Protein AF-A0AAE3DHB8-F1 (afdb_monomer_lite)

pLDDT: mean 84.62, std 10.59, range [41.38, 96.44]

Structure (mmCIF, N/CA/C/O backbone):
data_AF-A0AAE3DHB8-F1
#
_entry.id   AF-A0AAE3DHB8-F1
#
loop_
_atom_site.group_PDB
_atom_site.id
_atom_site.type_symbol
_atom_site.label_atom_id
_atom_site.label_alt_id
_atom_site.label_comp_id
_atom_site.label_asym_id
_atom_site.label_entity_id
_atom_site.label_seq_id
_atom_site.pdbx_PDB_ins_code
_atom_site.Cartn_x
_atom_site.Cartn_y
_atom_site.Cartn_z
_atom_site.occupancy
_atom_site.B_iso_or_equiv
_atom_site.auth_seq_id
_atom_site.auth_comp_id
_atom_site.auth_asym_id
_atom_site.auth_atom_id
_atom_site.pdbx_PDB_model_num
ATOM 1 N N . PRO A 1 1 ? -0.065 -30.109 19.562 1.00 67.19 1 PRO A N 1
ATOM 2 C CA . PRO A 1 1 ? -1.298 -29.941 20.373 1.00 67.19 1 PRO A CA 1
ATOM 3 C C . PRO A 1 1 ? -2.442 -30.764 19.777 1.00 67.19 1 PRO A C 1
ATOM 5 O O . PRO A 1 1 ? -2.576 -30.773 18.553 1.00 67.19 1 PRO A O 1
ATOM 8 N N . ARG A 1 2 ? -3.245 -31.438 20.612 1.00 84.88 2 ARG A N 1
ATOM 9 C CA . ARG A 1 2 ? -4.379 -32.272 20.168 1.00 84.88 2 ARG A CA 1
ATOM 10 C C . ARG A 1 2 ? -5.316 -31.511 19.222 1.00 84.88 2 ARG A C 1
ATOM 12 O O . ARG A 1 2 ? -5.781 -32.071 18.241 1.00 84.88 2 ARG A O 1
ATOM 19 N N . TRP A 1 3 ? -5.495 -30.210 19.443 1.00 87.50 3 TRP A N 1
ATOM 20 C CA . TRP A 1 3 ? -6.286 -29.317 18.590 1.00 87.50 3 TRP A CA 1
ATOM 21 C C . TRP A 1 3 ? -5.810 -29.245 17.130 1.00 87.50 3 TRP A C 1
ATOM 23 O O . TRP A 1 3 ? -6.635 -29.177 16.224 1.00 87.50 3 TRP A O 1
ATOM 33 N N . CYS A 1 4 ? -4.503 -29.290 16.865 1.00 83.75 4 CYS A N 1
ATOM 34 C CA . CYS A 1 4 ? -3.978 -29.268 15.493 1.00 83.75 4 CYS A CA 1
ATOM 35 C C . CYS A 1 4 ? -4.198 -30.608 14.776 1.00 83.75 4 CYS A C 1
ATOM 37 O O . CYS A 1 4 ? -4.507 -30.632 13.588 1.00 83.75 4 CYS A O 1
ATOM 39 N N . GLU A 1 5 ? -4.056 -31.717 15.504 1.00 86.06 5 GLU A N 1
ATOM 40 C CA . GLU A 1 5 ? -4.319 -33.066 14.993 1.00 86.06 5 GLU A CA 1
ATOM 41 C C . GLU A 1 5 ? -5.816 -33.277 14.738 1.00 86.06 5 GLU A C 1
ATOM 43 O O . GLU A 1 5 ? -6.220 -33.758 13.686 1.00 86.06 5 GLU A O 1
ATOM 48 N N . PHE A 1 6 ? -6.664 -32.829 15.660 1.00 89.44 6 PHE A N 1
ATOM 49 C CA . PHE A 1 6 ? -8.113 -32.907 15.505 1.00 89.44 6 PHE A CA 1
ATOM 50 C C . PHE A 1 6 ? -8.592 -32.023 14.346 1.00 89.44 6 PHE A C 1
ATOM 52 O O . PHE A 1 6 ? -9.532 -32.389 13.647 1.00 89.44 6 PHE A O 1
ATOM 59 N N . LEU A 1 7 ? -7.895 -30.919 14.057 1.00 85.88 7 LEU A N 1
ATOM 60 C CA . LEU A 1 7 ? -8.220 -30.047 12.930 1.00 85.88 7 LEU A CA 1
ATOM 61 C C . LEU A 1 7 ? -7.928 -30.731 11.589 1.00 85.88 7 LEU A C 1
ATOM 63 O O . LEU A 1 7 ? -8.743 -30.644 10.672 1.00 85.88 7 LEU A O 1
ATOM 67 N N . SER A 1 8 ? -6.796 -31.436 11.472 1.00 80.75 8 SER A N 1
ATOM 68 C CA . SER A 1 8 ? -6.442 -32.164 10.246 1.00 80.75 8 SER A CA 1
ATOM 69 C C . SER A 1 8 ? -7.314 -33.403 10.025 1.00 80.75 8 SER A C 1
ATOM 71 O O . SER A 1 8 ? -7.620 -33.738 8.881 1.00 80.75 8 SER A O 1
ATOM 73 N N . LEU A 1 9 ? -7.763 -34.042 11.109 1.00 84.62 9 LEU A N 1
ATOM 74 C CA . LEU A 1 9 ? -8.679 -35.188 11.090 1.00 84.62 9 LEU A CA 1
ATOM 75 C C . LEU A 1 9 ? -10.164 -34.789 11.036 1.00 84.62 9 LEU A C 1
ATOM 77 O O . LEU A 1 9 ? -11.028 -35.660 10.944 1.00 84.62 9 LEU A O 1
ATOM 81 N N . ASN A 1 10 ? -10.467 -33.486 11.065 1.00 80.50 10 ASN A N 1
ATOM 82 C CA . ASN A 1 10 ? -11.823 -32.938 11.123 1.00 80.50 10 ASN A CA 1
ATOM 83 C C . ASN A 1 10 ? -12.652 -33.512 12.294 1.00 80.50 10 ASN A C 1
ATOM 85 O O . ASN A 1 10 ? -13.841 -33.810 12.156 1.00 80.50 10 ASN A O 1
ATOM 89 N N . TRP A 1 11 ? -12.009 -33.681 13.450 1.00 88.94 11 TRP A N 1
ATOM 90 C CA . TRP A 1 11 ? -12.619 -34.163 14.684 1.00 88.94 11 TRP A CA 1
ATOM 91 C C . TRP A 1 11 ? -13.065 -33.015 15.593 1.00 88.94 11 TRP A C 1
ATOM 93 O O . TRP A 1 11 ? -12.306 -32.069 15.813 1.00 88.94 11 TRP A O 1
ATOM 103 N N . PRO A 1 12 ? -14.287 -33.088 16.149 1.00 89.50 12 PRO A N 1
ATOM 104 C CA . PRO A 1 12 ? -14.765 -32.096 17.095 1.00 89.50 12 PRO A CA 1
ATOM 105 C C . PRO A 1 12 ? -14.022 -32.203 18.424 1.00 89.50 12 PRO A C 1
ATOM 107 O O . PRO A 1 12 ? -13.496 -33.256 18.800 1.00 89.50 12 PRO A O 1
ATOM 110 N N . ILE A 1 13 ? -14.032 -31.102 19.163 1.00 91.19 13 ILE A N 1
ATOM 111 C CA . ILE A 1 13 ? -13.525 -31.050 20.527 1.00 91.19 13 ILE A CA 1
ATOM 112 C C . ILE A 1 13 ? -14.713 -30.826 21.443 1.00 91.19 13 ILE A C 1
ATOM 114 O O . ILE A 1 13 ? -15.419 -29.827 21.339 1.00 91.19 13 ILE A O 1
ATOM 118 N N . VAL A 1 14 ? -14.938 -31.808 22.306 1.00 90.62 14 VAL A N 1
ATOM 119 C CA . VAL A 1 14 ? -16.035 -31.832 23.265 1.00 90.62 14 VAL A CA 1
ATOM 120 C C . VAL A 1 14 ? -15.406 -31.949 24.644 1.00 90.62 14 VAL A C 1
ATOM 122 O O . VAL A 1 14 ? -14.755 -32.953 24.946 1.00 90.62 14 VAL A O 1
ATOM 125 N N . ILE A 1 15 ? -15.545 -30.898 25.445 1.00 91.00 15 ILE A N 1
ATOM 126 C CA . ILE A 1 15 ? -15.088 -30.835 26.833 1.00 91.00 15 ILE A CA 1
ATOM 127 C C . ILE A 1 15 ? -16.309 -30.441 27.673 1.00 91.00 15 ILE A C 1
ATOM 129 O O . ILE A 1 15 ? -16.561 -29.251 27.851 1.00 91.00 15 ILE A O 1
ATOM 133 N N . PRO A 1 16 ? -17.104 -31.413 28.150 1.00 85.56 16 PRO A N 1
ATOM 134 C CA . PRO A 1 16 ? -18.329 -31.132 28.902 1.00 85.56 16 PRO A CA 1
ATOM 135 C C . PRO A 1 16 ? -18.051 -30.646 30.330 1.00 85.56 16 PRO A C 1
ATOM 137 O O . PRO A 1 16 ? -18.894 -29.985 30.929 1.00 85.56 16 PRO A O 1
ATOM 140 N N . ASP A 1 17 ? -16.865 -30.954 30.856 1.00 89.69 17 ASP A N 1
ATOM 141 C CA . ASP A 1 17 ? -16.371 -30.497 32.151 1.00 89.69 17 ASP A CA 1
ATOM 142 C C . ASP A 1 17 ? -14.865 -30.221 32.050 1.00 89.69 17 ASP A C 1
ATOM 144 O O . ASP A 1 17 ? -14.075 -31.128 31.768 1.00 89.69 17 ASP A O 1
ATOM 148 N N . MET A 1 18 ? -14.468 -28.963 32.251 1.00 90.44 18 MET A N 1
ATOM 149 C CA . MET A 1 18 ? -13.071 -28.533 32.177 1.00 90.44 18 MET A CA 1
ATOM 150 C C . MET A 1 18 ? -12.207 -29.201 33.252 1.00 90.44 18 MET A C 1
ATOM 152 O O . MET A 1 18 ? -11.044 -29.502 32.995 1.00 90.44 18 MET A O 1
ATOM 156 N N . GLU A 1 19 ? -12.757 -29.506 34.432 1.00 91.38 19 GLU A N 1
ATOM 157 C CA . GLU A 1 19 ? -11.993 -30.172 35.498 1.00 91.38 19 GLU A CA 1
ATOM 158 C C . GLU A 1 19 ? -11.555 -31.585 35.084 1.00 91.38 19 GLU A C 1
ATOM 160 O O . GLU A 1 19 ? -10.492 -32.050 35.497 1.00 91.38 19 GLU A O 1
ATOM 165 N N . ALA A 1 20 ? -12.308 -32.249 34.199 1.00 89.25 20 ALA A N 1
ATOM 166 C CA . ALA A 1 20 ? -12.003 -33.602 33.741 1.00 89.25 20 ALA A CA 1
ATOM 167 C C . ALA A 1 20 ? -10.720 -33.691 32.895 1.00 89.25 20 ALA A C 1
ATOM 169 O O . ALA A 1 20 ? -10.127 -34.765 32.795 1.00 89.25 20 ALA A O 1
ATOM 170 N N . ILE A 1 21 ? -10.275 -32.584 32.287 1.00 89.12 21 ILE A N 1
ATOM 171 C CA . ILE A 1 21 ? -9.061 -32.559 31.456 1.00 89.12 21 ILE A CA 1
ATOM 172 C C . ILE A 1 21 ? -7.818 -32.078 32.207 1.00 89.12 21 ILE A C 1
ATOM 174 O O . ILE A 1 21 ? -6.724 -32.137 31.650 1.00 89.12 21 ILE A O 1
ATOM 178 N N . LYS A 1 22 ? -7.954 -31.653 33.467 1.00 90.44 22 LYS A N 1
ATOM 179 C CA . LYS A 1 22 ? -6.880 -31.069 34.282 1.00 90.44 22 LYS A CA 1
ATOM 180 C C . LYS A 1 22 ? -5.609 -31.916 34.338 1.00 90.44 22 LYS A C 1
ATOM 182 O O . LYS A 1 22 ? -4.512 -31.386 34.185 1.00 90.44 22 LYS A O 1
ATOM 187 N N . ASP A 1 23 ? -5.767 -33.226 34.513 1.00 90.19 23 ASP A N 1
ATOM 188 C CA . ASP A 1 23 ? -4.638 -34.156 34.629 1.00 90.19 23 ASP A CA 1
ATOM 189 C C . ASP A 1 23 ? -4.125 -34.641 33.263 1.00 90.19 23 ASP A C 1
ATOM 191 O O . ASP A 1 23 ? -2.983 -35.077 33.144 1.00 90.19 23 ASP A O 1
ATOM 195 N N . THR A 1 24 ? -4.963 -34.588 32.218 1.00 89.94 24 THR A N 1
ATOM 196 C CA . THR A 1 24 ? -4.648 -35.161 30.893 1.00 89.94 24 THR A CA 1
ATOM 197 C C . THR A 1 24 ? -4.109 -34.120 29.907 1.00 89.94 24 THR A C 1
ATOM 199 O O . THR A 1 24 ? -3.230 -34.427 29.104 1.00 89.94 24 THR A O 1
ATOM 202 N N . TYR A 1 25 ? -4.617 -32.887 29.978 1.00 89.50 25 TYR A N 1
ATOM 203 C CA . TYR A 1 25 ? -4.266 -31.746 29.129 1.00 89.50 25 TYR A CA 1
ATOM 204 C C . TYR A 1 25 ? -4.121 -30.471 29.989 1.00 89.50 25 TYR A C 1
ATOM 206 O O . TYR A 1 25 ? -4.944 -29.557 29.891 1.00 89.50 25 TYR A O 1
ATOM 214 N N . PRO A 1 26 ? -3.086 -30.386 30.846 1.00 89.75 26 PRO A N 1
ATOM 215 C CA . PRO A 1 26 ? -2.942 -29.307 31.828 1.00 89.75 26 PRO A CA 1
ATOM 216 C C . PRO A 1 26 ? -2.793 -27.918 31.193 1.00 89.75 26 PRO A C 1
ATOM 218 O O . PRO A 1 26 ? -3.300 -26.943 31.743 1.00 89.75 26 PRO A O 1
ATOM 221 N N . ASP A 1 27 ? -2.155 -27.825 30.023 1.00 87.94 27 ASP A N 1
ATOM 222 C CA . ASP A 1 27 ? -1.984 -26.560 29.297 1.00 87.94 27 ASP A CA 1
ATOM 223 C C . ASP A 1 27 ? -3.326 -26.025 28.762 1.00 87.94 27 ASP A C 1
ATOM 225 O O . ASP A 1 27 ? -3.612 -24.832 28.860 1.00 87.94 27 ASP A O 1
ATOM 229 N N . GLU A 1 28 ? -4.178 -26.915 28.234 1.00 88.62 28 GLU A N 1
ATOM 230 C CA . GLU A 1 28 ? -5.524 -26.563 27.758 1.00 88.62 28 GLU A CA 1
ATOM 231 C C . GLU A 1 28 ? -6.414 -26.149 28.935 1.00 88.62 28 GLU A C 1
ATOM 233 O O . GLU A 1 28 ? -7.093 -25.125 28.872 1.00 88.62 28 GLU A O 1
ATOM 238 N N . TYR A 1 29 ? -6.346 -26.900 30.038 1.00 90.12 29 TYR A N 1
ATOM 239 C CA . TYR A 1 29 ? -7.047 -26.579 31.276 1.00 90.12 29 TYR A CA 1
ATOM 240 C C . TYR A 1 29 ? -6.662 -25.192 31.808 1.00 90.12 29 TYR A C 1
ATOM 242 O O . TYR A 1 29 ? -7.545 -24.382 32.078 1.00 90.12 29 TYR A O 1
ATOM 250 N N . GLN A 1 30 ? -5.365 -24.879 31.917 1.00 90.62 30 GLN A N 1
ATOM 251 C CA . GLN A 1 30 ? -4.908 -23.568 32.396 1.00 90.62 30 GLN A CA 1
ATOM 252 C C . GLN A 1 30 ? -5.379 -22.428 31.493 1.00 90.62 30 GLN A C 1
ATOM 254 O O . GLN A 1 30 ? -5.816 -21.393 31.999 1.00 90.62 30 GLN A O 1
ATOM 259 N N . PHE A 1 31 ? -5.321 -22.621 30.171 1.00 90.31 31 PHE A N 1
ATOM 260 C CA . PHE A 1 31 ? -5.795 -21.632 29.210 1.00 90.31 31 PHE A CA 1
ATOM 261 C C . PHE A 1 31 ? -7.285 -21.336 29.408 1.00 90.31 31 PHE A C 1
ATOM 263 O O . PHE A 1 31 ? -7.653 -20.188 29.641 1.00 90.31 31 PHE A O 1
ATOM 270 N N . PHE A 1 32 ? -8.148 -22.353 29.383 1.00 89.00 32 PHE A N 1
ATOM 271 C CA . PHE A 1 32 ? -9.594 -22.147 29.514 1.00 89.00 32 PHE A CA 1
ATOM 272 C C . PHE A 1 32 ? -10.005 -21.683 30.917 1.00 89.00 32 PHE A C 1
ATOM 274 O O . PHE A 1 32 ? -10.887 -20.831 31.046 1.00 89.00 32 PHE A O 1
ATOM 281 N N . GLN A 1 33 ? -9.317 -22.153 31.961 1.00 88.12 33 GLN A N 1
ATOM 282 C CA . GLN A 1 33 ? -9.540 -21.706 33.335 1.00 88.12 33 GLN A CA 1
ATOM 283 C C . GLN A 1 33 ? -9.220 -20.214 33.508 1.00 88.12 33 GLN A C 1
ATOM 285 O O . GLN A 1 33 ? -9.953 -19.518 34.211 1.00 88.12 33 GLN A O 1
ATOM 290 N N . HIS A 1 34 ? -8.171 -19.703 32.851 1.00 90.81 34 HIS A N 1
ATOM 291 C CA . HIS A 1 34 ? -7.829 -18.277 32.881 1.00 90.81 34 HIS A CA 1
ATOM 292 C C . HIS A 1 34 ? -8.978 -17.389 32.377 1.00 90.81 34 HIS A C 1
ATOM 294 O O . HIS A 1 34 ? -9.197 -16.303 32.911 1.00 90.81 34 HIS A O 1
ATOM 300 N N . TYR A 1 35 ? -9.747 -17.877 31.400 1.00 87.69 35 TYR A N 1
ATOM 301 C CA . TYR A 1 35 ? -10.915 -17.188 30.844 1.00 87.69 35 TYR A CA 1
ATOM 302 C C . TYR A 1 35 ? -12.242 -17.571 31.521 1.00 87.69 35 TYR A C 1
ATOM 304 O O . TYR A 1 35 ? -13.297 -17.100 31.108 1.00 87.69 35 TYR A O 1
ATOM 312 N N . GLY A 1 36 ? -12.207 -18.389 32.579 1.00 89.50 36 GLY A N 1
ATOM 313 C CA . GLY A 1 36 ? -13.392 -18.774 33.349 1.00 89.50 36 GLY A CA 1
ATOM 314 C C . GLY A 1 36 ? -14.334 -19.756 32.645 1.00 89.50 36 GLY A C 1
ATOM 315 O O . GLY A 1 36 ? -15.476 -19.891 33.081 1.00 89.50 36 GLY A O 1
ATOM 316 N N . VAL A 1 37 ? -13.867 -20.438 31.596 1.00 91.38 37 VAL A N 1
ATOM 317 C CA . VAL A 1 37 ? -14.662 -21.378 30.794 1.00 91.38 37 VAL A CA 1
ATOM 318 C C . VAL A 1 37 ? -14.757 -22.733 31.500 1.00 91.38 37 VAL A C 1
ATOM 320 O O . VAL A 1 37 ? -13.746 -23.295 31.924 1.00 91.38 37 VAL A O 1
ATOM 323 N N . LYS A 1 38 ? -15.971 -23.273 31.625 1.00 90.38 38 LYS A N 1
ATOM 324 C CA . LYS A 1 38 ? -16.281 -24.520 32.350 1.00 90.38 38 LYS A CA 1
ATOM 325 C C . LYS A 1 38 ? -16.563 -25.693 31.422 1.00 90.38 38 LYS A C 1
ATOM 327 O O . LYS A 1 38 ? -16.348 -26.837 31.812 1.00 90.38 38 LYS A O 1
ATOM 332 N N . SER A 1 39 ? -17.019 -25.427 30.207 1.00 91.31 39 SER A N 1
ATOM 333 C CA . SER A 1 39 ? -17.163 -26.422 29.151 1.00 91.31 39 SER A CA 1
ATOM 334 C C . SER A 1 39 ? -16.971 -25.792 27.776 1.00 91.31 39 SER A C 1
ATOM 336 O O . SER A 1 39 ? -17.157 -24.592 27.584 1.00 91.31 39 SER A O 1
ATOM 338 N N . VAL A 1 40 ? -16.541 -26.597 26.807 1.00 91.50 40 VAL A N 1
ATOM 339 C CA . VAL A 1 40 ? -16.292 -26.158 25.431 1.00 91.50 40 VAL A CA 1
ATOM 340 C C . VAL A 1 40 ? -16.833 -27.193 24.469 1.00 91.50 40 VAL A C 1
ATOM 342 O O . VAL A 1 40 ? -16.548 -28.386 24.582 1.00 91.50 40 VAL A O 1
ATOM 345 N N . LEU A 1 41 ? -17.547 -26.707 23.462 1.00 91.12 41 LEU A N 1
ATOM 346 C CA . LEU A 1 41 ? -17.915 -27.485 22.295 1.00 91.12 41 LEU A CA 1
ATOM 347 C C . LEU A 1 41 ? -17.380 -26.778 21.050 1.00 91.12 41 LEU A C 1
ATOM 349 O O . LEU A 1 41 ? -17.761 -25.643 20.769 1.00 91.12 41 LEU A O 1
ATOM 353 N N . ALA A 1 42 ? -16.493 -27.435 20.306 1.00 90.31 42 ALA A N 1
ATOM 354 C CA . ALA A 1 42 ? -15.861 -26.865 19.124 1.00 90.31 42 ALA A CA 1
ATOM 355 C C . ALA A 1 42 ? -15.935 -27.804 17.917 1.00 90.31 42 ALA A C 1
ATOM 357 O O . ALA A 1 42 ? -15.601 -28.988 17.999 1.00 90.31 42 ALA A O 1
ATOM 358 N N . ALA A 1 43 ? -16.334 -27.251 16.773 1.00 89.44 43 ALA A N 1
ATOM 359 C CA . ALA A 1 43 ? -16.354 -27.947 15.494 1.00 89.44 43 ALA A CA 1
ATOM 360 C C . ALA A 1 43 ? -15.251 -27.399 14.576 1.00 89.44 43 ALA A C 1
ATOM 362 O O . ALA A 1 43 ? -15.181 -26.180 14.368 1.00 89.44 43 ALA A O 1
ATOM 363 N N . PRO A 1 44 ? -14.388 -28.263 14.016 1.00 87.31 44 PRO A N 1
ATOM 364 C CA . PRO A 1 44 ? -13.387 -27.842 13.052 1.00 87.31 44 PRO A CA 1
ATOM 365 C C . PRO A 1 44 ? -14.032 -27.455 11.721 1.00 87.31 44 PRO A C 1
ATOM 367 O O . PRO A 1 44 ? -15.102 -27.939 11.339 1.00 87.31 44 PRO A O 1
ATOM 370 N N . PHE A 1 45 ? -13.335 -26.604 10.981 1.00 83.44 45 PHE A N 1
ATOM 371 C CA . PHE A 1 45 ? -13.587 -26.364 9.571 1.00 83.44 45 PHE A CA 1
ATOM 372 C C . PHE A 1 45 ? -12.267 -26.233 8.813 1.00 83.44 45 PHE A C 1
ATOM 374 O O . PHE A 1 45 ? -11.289 -25.673 9.308 1.00 83.44 45 PHE A O 1
ATOM 381 N N . SER A 1 46 ? -12.241 -26.733 7.577 1.00 68.38 46 SER A N 1
ATOM 382 C CA . SER A 1 46 ? -11.076 -26.627 6.700 1.00 68.38 46 SER A CA 1
ATOM 383 C C . SER A 1 46 ? -11.498 -26.597 5.233 1.00 68.38 46 SER A C 1
ATOM 385 O O . SER A 1 46 ? -12.162 -27.513 4.743 1.00 68.38 46 SER A O 1
ATOM 387 N N . LYS A 1 47 ? -11.112 -25.537 4.510 1.00 63.28 47 LYS A N 1
ATOM 388 C CA . LYS A 1 47 ? -11.175 -25.473 3.039 1.00 63.28 47 LYS A CA 1
ATOM 389 C C . LYS A 1 47 ? -10.085 -24.561 2.485 1.00 63.28 47 LYS A C 1
ATOM 391 O O . LYS A 1 47 ? -10.103 -23.382 2.816 1.00 63.28 47 LYS A O 1
ATOM 396 N N . ARG A 1 48 ? -9.239 -25.102 1.585 1.00 53.03 48 ARG A N 1
ATOM 397 C CA . ARG A 1 48 ? -8.195 -24.509 0.690 1.00 53.03 48 ARG A CA 1
ATOM 398 C C . ARG A 1 48 ? -7.307 -23.356 1.209 1.00 53.03 48 ARG A C 1
ATOM 400 O O . ARG A 1 48 ? -6.125 -23.365 0.909 1.00 53.03 48 ARG A O 1
ATOM 407 N N . ILE A 1 49 ? -7.851 -22.376 1.920 1.00 50.19 49 ILE A N 1
ATOM 408 C CA . ILE A 1 49 ? -7.227 -21.113 2.341 1.00 50.19 49 ILE A CA 1
ATOM 409 C C . ILE A 1 49 ? -7.564 -20.725 3.791 1.00 50.19 49 ILE A C 1
ATOM 411 O O . ILE A 1 49 ? -6.840 -19.925 4.365 1.00 50.19 49 ILE A O 1
ATOM 415 N N . ASN A 1 50 ? -8.620 -21.285 4.396 1.00 63.09 50 ASN A N 1
ATOM 416 C CA . ASN A 1 50 ? -9.002 -21.019 5.787 1.00 63.09 50 ASN A CA 1
ATOM 417 C C . ASN A 1 50 ? -9.166 -22.345 6.547 1.00 63.09 50 ASN A C 1
ATOM 419 O O . ASN A 1 50 ? -9.798 -23.279 6.041 1.00 63.09 50 ASN A O 1
ATOM 423 N N . GLN A 1 51 ? -8.621 -22.410 7.761 1.00 79.69 51 GLN A N 1
ATOM 424 C CA . GLN A 1 51 ? -8.747 -23.547 8.674 1.00 79.69 51 GLN A CA 1
ATOM 425 C C . GLN A 1 51 ? -8.905 -23.014 10.096 1.00 79.69 51 GLN A C 1
ATOM 427 O O . GLN A 1 51 ? -8.262 -22.027 10.450 1.00 79.69 51 GLN A O 1
ATOM 432 N N . GLY A 1 52 ? -9.749 -23.643 10.903 1.00 86.50 52 GLY A N 1
ATOM 433 C CA . GLY A 1 52 ? -9.947 -23.221 12.283 1.00 86.50 52 GLY A CA 1
ATOM 434 C C . GLY A 1 52 ? -11.081 -23.963 12.967 1.00 86.50 52 GLY A C 1
ATOM 435 O O . GLY A 1 52 ? -11.552 -24.990 12.482 1.00 86.50 52 GLY A O 1
ATOM 436 N N . TYR A 1 53 ? -11.521 -23.419 14.095 1.00 87.75 53 TYR A N 1
ATOM 437 C CA . TYR A 1 53 ? -12.641 -23.938 14.868 1.00 87.75 53 TYR A CA 1
ATOM 438 C C . TYR A 1 53 ? -13.716 -22.871 15.022 1.00 87.75 53 TYR A C 1
ATOM 440 O O . TYR A 1 53 ? -13.411 -21.689 15.170 1.00 87.75 53 TYR A O 1
ATOM 448 N N . ILE A 1 54 ? -14.972 -23.305 15.030 1.00 86.62 54 ILE A N 1
ATOM 449 C CA . ILE A 1 54 ? -16.055 -22.553 15.660 1.00 86.62 54 ILE A CA 1
ATOM 450 C C . ILE A 1 54 ? -16.294 -23.207 17.010 1.00 86.62 54 ILE A C 1
ATOM 452 O O . ILE A 1 54 ? -16.558 -24.408 17.065 1.00 86.62 54 ILE A O 1
ATOM 456 N N . ALA A 1 55 ? -16.174 -22.425 18.078 1.00 88.94 55 ALA A N 1
ATOM 457 C CA . ALA A 1 55 ? -16.328 -22.892 19.445 1.00 88.94 55 ALA A CA 1
ATOM 458 C C . ALA A 1 55 ? -17.437 -22.120 20.159 1.00 88.94 55 ALA A C 1
ATOM 460 O O . ALA A 1 55 ? -17.644 -20.935 19.900 1.00 88.94 55 ALA A O 1
ATOM 461 N N . VAL A 1 56 ? -18.128 -22.815 21.055 1.00 89.75 56 VAL A N 1
ATOM 462 C CA . VAL A 1 56 ? -19.054 -22.244 22.029 1.00 89.75 56 VAL A CA 1
ATOM 463 C C . VAL A 1 56 ? -18.534 -22.612 23.408 1.00 89.75 56 VAL A C 1
ATOM 465 O O . VAL A 1 56 ? -18.294 -23.789 23.693 1.00 89.75 56 VAL A O 1
ATOM 468 N N . ASP A 1 57 ? -18.341 -21.591 24.229 1.00 91.19 57 ASP A N 1
ATOM 469 C CA . ASP A 1 57 ? -18.059 -21.699 25.648 1.00 91.19 57 ASP A CA 1
ATOM 470 C C . ASP A 1 57 ? -19.360 -21.884 26.440 1.00 91.19 57 ASP A C 1
ATOM 472 O O . ASP A 1 57 ? -20.412 -21.337 26.108 1.00 91.19 57 ASP A O 1
ATOM 476 N N . ASP A 1 58 ? -19.290 -22.722 27.470 1.00 89.12 58 ASP A N 1
ATOM 477 C CA . ASP A 1 58 ? -20.367 -23.004 28.419 1.00 89.12 58 ASP A CA 1
ATOM 478 C C . ASP A 1 58 ? -21.752 -23.255 27.778 1.00 89.12 58 ASP A C 1
ATOM 480 O O . ASP A 1 58 ? -22.757 -22.651 28.187 1.00 89.12 58 ASP A O 1
ATOM 484 N N . PRO A 1 59 ? -21.866 -24.154 26.772 1.00 85.81 59 PRO A N 1
ATOM 485 C CA . PRO A 1 59 ? -23.141 -24.429 26.127 1.00 85.81 59 PRO A CA 1
ATOM 486 C C . PRO A 1 59 ? -24.189 -24.885 27.150 1.00 85.81 59 PRO A C 1
ATOM 488 O O . PRO A 1 59 ? -23.978 -25.789 27.954 1.00 85.81 59 PRO A O 1
ATOM 491 N N . THR A 1 60 ? -25.379 -24.288 27.105 1.00 84.62 60 THR A N 1
ATOM 492 C CA . THR A 1 60 ? -26.497 -24.647 28.003 1.00 84.62 60 THR A CA 1
ATOM 493 C C . THR A 1 60 ? -27.442 -25.690 27.399 1.00 84.62 60 THR A C 1
ATOM 495 O O . THR A 1 60 ? -28.320 -26.211 28.087 1.00 84.62 60 THR A O 1
ATOM 498 N N . ARG A 1 61 ? -27.288 -26.001 26.106 1.00 78.00 61 ARG A N 1
ATOM 499 C CA . ARG A 1 61 ? -28.080 -26.983 25.347 1.00 78.00 61 ARG A CA 1
ATOM 500 C C . ARG A 1 61 ? -27.167 -27.731 24.378 1.00 78.00 61 ARG A C 1
ATOM 502 O O . ARG A 1 61 ? -26.250 -27.119 23.846 1.00 78.00 61 ARG A O 1
ATOM 509 N N . PHE A 1 62 ? -27.458 -29.011 24.127 1.00 78.06 62 PHE A N 1
ATOM 510 C CA . PHE A 1 62 ? -26.702 -29.863 23.190 1.00 78.06 62 PHE A CA 1
ATOM 511 C C . PHE A 1 62 ? -25.194 -29.928 23.499 1.00 78.06 62 PHE A C 1
ATOM 513 O O . PHE A 1 62 ? -24.364 -29.862 22.602 1.00 78.06 62 PHE A O 1
ATOM 520 N N . GLN A 1 63 ? -24.850 -30.049 24.784 1.00 78.06 63 GLN A N 1
ATOM 521 C CA . GLN A 1 63 ? -23.478 -29.947 25.306 1.00 78.06 63 GLN A CA 1
ATOM 522 C C . GLN A 1 63 ? -22.491 -30.953 24.695 1.00 78.06 63 GLN A C 1
ATOM 524 O O . GLN A 1 63 ? -21.315 -30.632 24.560 1.00 78.06 63 GLN A O 1
ATOM 529 N N . ASP A 1 64 ? -22.987 -32.116 24.266 1.00 79.38 64 ASP A N 1
ATOM 530 C CA . ASP A 1 64 ? -22.175 -33.202 23.707 1.00 79.38 64 ASP A CA 1
ATOM 531 C C . ASP A 1 64 ? -22.396 -33.413 22.199 1.00 79.38 64 ASP A C 1
ATOM 533 O O . ASP A 1 64 ? -21.827 -34.334 21.611 1.00 79.38 64 ASP A O 1
ATOM 537 N N . ASP A 1 65 ? -23.238 -32.592 21.560 1.00 82.25 65 ASP A N 1
ATOM 538 C CA . ASP A 1 65 ? -23.620 -32.758 20.156 1.00 82.25 65 ASP A CA 1
ATOM 539 C C . ASP A 1 65 ? -23.088 -31.603 19.284 1.00 82.25 65 ASP A C 1
ATOM 541 O O . ASP A 1 65 ? -23.715 -30.544 19.182 1.00 82.25 65 ASP A O 1
ATOM 545 N N . PRO A 1 66 ? -21.948 -31.795 18.592 1.00 82.25 66 PRO A N 1
ATOM 546 C CA . PRO A 1 66 ? -21.355 -30.777 17.731 1.00 82.25 66 PRO A CA 1
ATOM 547 C C . PRO A 1 66 ? -22.075 -30.626 16.382 1.00 82.25 66 PRO A C 1
ATOM 549 O O . PRO A 1 66 ? -21.663 -29.794 15.573 1.00 82.25 66 PRO A O 1
ATOM 552 N N . THR A 1 67 ? -23.128 -31.403 16.095 1.00 81.25 67 THR A N 1
ATOM 553 C CA . THR A 1 67 ? -23.780 -31.435 14.772 1.00 81.25 67 THR A CA 1
ATOM 554 C C . THR A 1 67 ? -24.240 -30.050 14.326 1.00 81.25 67 THR A C 1
ATOM 556 O O . THR A 1 67 ? -24.008 -29.650 13.185 1.00 81.25 67 THR A O 1
ATOM 559 N N . PHE A 1 68 ? -24.832 -29.270 15.232 1.00 80.12 68 PHE A N 1
ATOM 560 C CA . PHE A 1 68 ? -25.266 -27.910 14.918 1.00 80.12 68 PHE A CA 1
ATOM 561 C C . PHE A 1 68 ? -24.088 -26.979 14.595 1.00 80.12 68 PHE A C 1
ATOM 563 O O . PHE A 1 68 ? -24.172 -26.171 13.671 1.00 80.12 68 PHE A O 1
ATOM 570 N N . LEU A 1 69 ? -22.959 -27.132 15.290 1.00 82.25 69 LEU A N 1
ATOM 571 C CA . LEU A 1 69 ? -21.748 -26.358 15.018 1.00 82.25 69 LEU A CA 1
ATOM 572 C C . LEU A 1 69 ? -21.093 -26.752 13.697 1.00 82.25 69 LEU A C 1
ATOM 574 O O . LEU A 1 69 ? -20.551 -25.878 13.032 1.00 82.25 69 LEU A O 1
ATOM 578 N N . PHE A 1 70 ? -21.195 -28.012 13.266 1.00 79.44 70 PHE A N 1
ATOM 579 C CA . PHE A 1 70 ? -20.792 -28.416 11.915 1.00 79.44 70 PHE A CA 1
ATOM 580 C C . PHE A 1 70 ? -21.679 -27.794 10.826 1.00 79.44 70 PHE A C 1
ATOM 582 O O . PHE A 1 70 ? -21.182 -27.403 9.770 1.00 79.44 70 PHE A O 1
ATOM 589 N N . ILE A 1 71 ? -22.986 -27.663 11.075 1.00 79.31 71 ILE A N 1
ATOM 590 C CA . ILE A 1 71 ? -23.904 -26.983 10.148 1.00 79.31 71 ILE A CA 1
ATOM 591 C C . ILE A 1 71 ? -23.557 -25.492 10.061 1.00 79.31 71 ILE A C 1
ATOM 593 O O . ILE A 1 71 ? -23.440 -24.952 8.960 1.00 79.31 71 ILE A O 1
ATOM 597 N N . ILE A 1 72 ? -23.337 -24.836 11.205 1.00 78.38 72 ILE A N 1
ATOM 598 C CA . ILE A 1 72 ? -22.904 -23.434 11.244 1.00 78.38 72 ILE A CA 1
ATOM 599 C C . ILE A 1 72 ? -21.526 -23.268 10.607 1.00 78.38 72 ILE A C 1
ATOM 601 O O . ILE A 1 72 ? -21.336 -22.332 9.838 1.00 78.38 72 ILE A O 1
ATOM 605 N N . SER A 1 73 ? -20.571 -24.162 10.863 1.00 74.25 73 SER A N 1
ATOM 606 C CA . SER A 1 73 ? -19.229 -24.057 10.287 1.00 74.25 73 SER A CA 1
ATOM 607 C C . SER A 1 73 ? -19.254 -24.201 8.772 1.00 74.25 73 SER A C 1
ATOM 609 O O . SER A 1 73 ? -18.588 -23.434 8.078 1.00 74.25 73 SER A O 1
ATOM 611 N N . TYR A 1 74 ? -20.099 -25.085 8.239 1.00 72.75 74 TYR A N 1
ATOM 612 C CA . TYR A 1 74 ? -20.350 -25.158 6.806 1.00 72.75 74 TYR A CA 1
ATOM 613 C C . TYR A 1 74 ? -20.980 -23.866 6.269 1.00 72.75 74 TYR A C 1
ATOM 615 O O . TYR A 1 74 ? -20.473 -23.329 5.287 1.00 72.75 74 TYR A O 1
ATOM 623 N N . ALA A 1 75 ? -22.023 -23.335 6.916 1.00 74.50 75 ALA A N 1
ATOM 624 C CA . ALA A 1 75 ? -22.679 -22.093 6.498 1.00 74.50 75 ALA A CA 1
ATOM 625 C C . ALA A 1 75 ? -21.713 -20.896 6.519 1.00 74.50 75 ALA A C 1
ATOM 627 O O . ALA A 1 75 ? -21.596 -20.193 5.525 1.00 74.50 75 ALA A O 1
ATOM 628 N N . VAL A 1 76 ? -20.934 -20.723 7.589 1.00 73.19 76 VAL A N 1
ATOM 629 C CA . VAL A 1 76 ? -19.905 -19.678 7.705 1.00 73.19 76 VAL A CA 1
ATOM 630 C C . VAL A 1 76 ? -18.830 -19.842 6.632 1.00 73.19 76 VAL A C 1
ATOM 632 O O . VAL A 1 76 ? -18.422 -18.861 6.019 1.00 73.19 76 VAL A O 1
ATOM 635 N N . VAL A 1 77 ? -18.378 -21.067 6.352 1.00 70.81 77 VAL A N 1
ATOM 636 C CA . VAL A 1 77 ? -17.415 -21.319 5.270 1.00 70.81 77 VAL A CA 1
ATOM 637 C C . VAL A 1 77 ? -18.020 -21.014 3.900 1.00 70.81 77 VAL A C 1
ATOM 639 O O . VAL A 1 77 ? -17.309 -20.505 3.036 1.00 70.81 77 VAL A O 1
ATOM 642 N N . VAL A 1 78 ? -19.297 -21.322 3.666 1.00 68.25 78 VAL A N 1
ATOM 643 C CA . VAL A 1 78 ? -19.996 -20.986 2.418 1.00 68.25 78 VAL A CA 1
ATOM 644 C C . VAL A 1 78 ? -20.143 -19.475 2.278 1.00 68.25 78 VAL A C 1
ATOM 646 O O . VAL A 1 78 ? -19.702 -18.955 1.264 1.00 68.25 78 VAL A O 1
ATOM 649 N N . GLU A 1 79 ? -20.613 -18.767 3.303 1.00 74.31 79 GLU A N 1
ATOM 650 C CA . GLU A 1 79 ? -20.740 -17.302 3.324 1.00 74.31 79 GLU A CA 1
ATOM 651 C C . GLU A 1 79 ? -19.386 -16.605 3.139 1.00 74.31 79 GLU A C 1
ATOM 653 O O . GLU A 1 79 ? -19.240 -15.717 2.307 1.00 74.31 79 GLU A O 1
ATOM 658 N N . LEU A 1 80 ? -18.333 -17.044 3.838 1.00 66.81 80 LEU A N 1
ATOM 659 C CA . LEU A 1 80 ? -16.978 -16.513 3.644 1.00 66.81 80 LEU A CA 1
ATOM 660 C C . LEU A 1 80 ? -16.455 -16.782 2.228 1.00 66.81 80 LEU A C 1
ATOM 662 O O . LEU A 1 80 ? -15.746 -15.945 1.662 1.00 66.81 80 LEU A O 1
ATOM 666 N N . ASN A 1 81 ? -16.788 -17.938 1.647 1.00 64.12 81 ASN A N 1
ATOM 667 C CA . ASN A 1 81 ? -16.459 -18.238 0.258 1.00 64.12 81 ASN A CA 1
ATOM 668 C C . ASN A 1 81 ? -17.302 -17.411 -0.712 1.00 64.12 81 ASN A C 1
ATOM 670 O O . ASN A 1 81 ? -16.751 -16.995 -1.718 1.00 64.12 81 ASN A O 1
ATOM 674 N N . GLU A 1 82 ? -18.573 -17.133 -0.432 1.00 66.44 82 GLU A N 1
ATOM 675 C CA . GLU A 1 82 ? -19.429 -16.259 -1.238 1.00 66.44 82 GLU A CA 1
ATOM 676 C C . GLU A 1 82 ? -18.995 -14.800 -1.145 1.00 66.44 82 GLU A C 1
ATOM 678 O O . GLU A 1 82 ? -18.996 -14.120 -2.163 1.00 66.44 82 GLU A O 1
ATOM 683 N N . ILE A 1 83 ? -18.531 -14.323 0.012 1.00 67.00 83 ILE A N 1
ATOM 684 C CA . ILE A 1 83 ? -17.927 -12.996 0.177 1.00 67.00 83 ILE A CA 1
ATOM 685 C C . ILE A 1 83 ? -16.624 -12.919 -0.617 1.00 67.00 83 ILE A C 1
ATOM 687 O O . ILE A 1 83 ? -16.454 -11.994 -1.406 1.00 67.00 83 ILE A O 1
ATOM 691 N N . LYS A 1 84 ? -15.720 -13.899 -0.483 1.00 61.44 84 LYS A N 1
ATOM 692 C CA . LYS A 1 84 ? -14.467 -13.938 -1.261 1.00 61.44 84 LYS A CA 1
ATOM 693 C C . LYS A 1 84 ? -14.722 -14.123 -2.755 1.00 61.44 84 LYS A C 1
ATOM 695 O O . LYS A 1 84 ? -14.039 -13.503 -3.562 1.00 61.44 84 LYS A O 1
ATOM 700 N N . LEU A 1 85 ? -15.700 -14.941 -3.140 1.00 51.16 85 LEU A N 1
ATOM 701 C CA . LEU A 1 85 ? -16.111 -15.145 -4.525 1.00 51.16 85 LEU A CA 1
ATOM 702 C C . LEU A 1 85 ? -16.799 -13.896 -5.063 1.00 51.16 85 LEU A C 1
ATOM 704 O O . LEU A 1 85 ? -16.527 -13.534 -6.188 1.00 51.16 85 LEU A O 1
ATOM 708 N N . SER A 1 86 ? -17.599 -13.182 -4.277 1.00 58.09 86 SER A N 1
ATOM 709 C CA . SER A 1 86 ? -18.201 -11.900 -4.660 1.00 58.09 86 SER A CA 1
ATOM 710 C C . SER A 1 86 ? -17.160 -10.792 -4.734 1.00 58.09 86 SER A C 1
ATOM 712 O O . SER A 1 86 ? -17.237 -9.965 -5.626 1.00 58.09 86 SER A O 1
ATOM 714 N N . GLN A 1 87 ? -16.139 -10.790 -3.875 1.00 62.41 87 GLN A N 1
ATOM 715 C CA . GLN A 1 87 ? -14.978 -9.901 -3.976 1.00 62.41 87 GLN A CA 1
ATOM 716 C C . GLN A 1 87 ? -14.103 -10.254 -5.184 1.00 62.41 87 GLN A C 1
ATOM 718 O O . GLN A 1 87 ? -13.631 -9.357 -5.873 1.00 62.41 87 GLN A O 1
ATOM 723 N N . SER A 1 88 ? -13.927 -11.543 -5.486 1.00 53.88 88 SER A N 1
ATOM 724 C CA . SER A 1 88 ? -13.193 -12.047 -6.652 1.00 53.88 88 SER A CA 1
ATOM 725 C C . SER A 1 88 ? -13.959 -11.811 -7.954 1.00 53.88 88 SER A C 1
ATOM 727 O O . SER A 1 88 ? -13.358 -11.383 -8.928 1.00 53.88 88 SER A O 1
ATOM 729 N N . ILE A 1 89 ? -15.281 -11.992 -7.966 1.00 47.88 89 ILE A N 1
ATOM 730 C CA . ILE A 1 89 ? -16.190 -11.684 -9.074 1.00 47.88 89 ILE A CA 1
ATOM 731 C C . ILE A 1 89 ? -16.314 -10.174 -9.224 1.00 47.88 89 ILE A C 1
ATOM 733 O O . ILE A 1 89 ? -16.267 -9.707 -10.345 1.00 47.88 89 ILE A O 1
ATOM 737 N N . ALA A 1 90 ? -16.386 -9.380 -8.155 1.00 53.78 90 ALA A N 1
ATOM 738 C CA . ALA A 1 90 ? -16.327 -7.921 -8.240 1.00 53.78 90 ALA A CA 1
ATOM 739 C C . ALA A 1 90 ? -14.947 -7.439 -8.714 1.00 53.78 90 ALA A C 1
ATOM 741 O O . ALA A 1 90 ? -14.869 -6.467 -9.459 1.00 53.78 90 ALA A O 1
ATOM 742 N N . ALA A 1 91 ? -13.858 -8.126 -8.355 1.00 51.12 91 ALA A N 1
ATOM 743 C CA . ALA A 1 91 ? -12.521 -7.886 -8.898 1.00 51.12 91 ALA A CA 1
ATOM 744 C C . ALA A 1 91 ? -12.410 -8.317 -10.372 1.00 51.12 91 ALA A C 1
ATOM 746 O O . ALA A 1 91 ? -11.796 -7.603 -11.156 1.00 51.12 91 ALA A O 1
ATOM 747 N N . ALA A 1 92 ? -13.058 -9.412 -10.778 1.00 43.38 92 ALA A N 1
ATOM 748 C CA . ALA A 1 92 ? -13.109 -9.908 -12.154 1.00 43.38 92 ALA A CA 1
ATOM 749 C C . ALA A 1 92 ? -14.073 -9.095 -13.042 1.00 43.38 92 ALA A C 1
ATOM 751 O O . ALA A 1 92 ? -13.812 -8.881 -14.219 1.00 43.38 92 ALA A O 1
ATOM 752 N N . GLN A 1 93 ? -15.161 -8.566 -12.483 1.00 43.09 93 GLN A N 1
ATOM 753 C CA . GLN A 1 93 ? -16.105 -7.655 -13.135 1.00 43.09 93 GLN A CA 1
ATOM 754 C C . GLN A 1 93 ? -15.542 -6.229 -13.203 1.00 43.09 93 GLN A C 1
ATOM 756 O O . GLN A 1 93 ? -15.804 -5.527 -14.177 1.00 43.09 93 GLN A O 1
ATOM 761 N N . ARG A 1 94 ? -14.70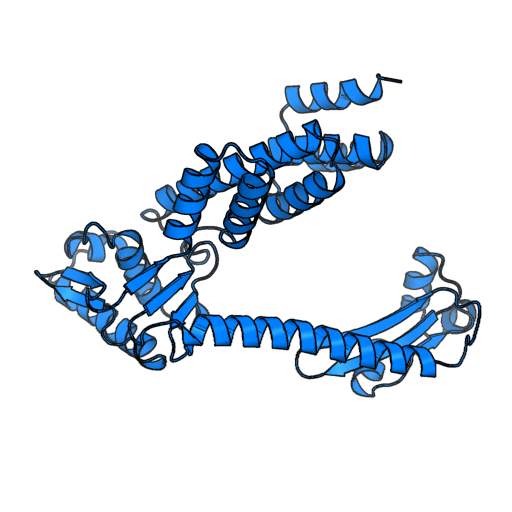7 -5.810 -12.236 1.00 48.56 94 ARG A N 1
ATOM 762 C CA . ARG A 1 94 ? -13.815 -4.646 -12.395 1.00 48.56 94 ARG A CA 1
ATOM 763 C C . ARG A 1 94 ? -12.761 -4.909 -13.476 1.00 48.56 94 ARG A C 1
ATOM 765 O O . ARG A 1 94 ? -12.535 -4.024 -14.291 1.00 48.56 94 ARG A O 1
ATOM 772 N N . ALA A 1 95 ? -12.213 -6.126 -13.563 1.00 42.69 95 ALA A N 1
ATOM 773 C CA . ALA A 1 95 ? -11.277 -6.522 -14.620 1.00 42.69 95 ALA A CA 1
ATOM 774 C C . ALA A 1 95 ? -11.904 -6.587 -16.025 1.00 42.69 95 ALA A C 1
ATOM 776 O O . ALA A 1 95 ? -11.233 -6.287 -17.003 1.00 42.69 95 ALA A O 1
ATOM 777 N N . SER A 1 96 ? -13.206 -6.866 -16.138 1.00 41.38 96 SER A N 1
ATOM 778 C CA . SER A 1 96 ? -13.948 -6.833 -17.409 1.00 41.38 96 SER A CA 1
ATOM 779 C C . SER A 1 96 ? -14.109 -5.422 -18.006 1.00 41.38 96 SER A C 1
ATOM 781 O O . SER A 1 96 ? -14.640 -5.295 -19.110 1.00 41.38 96 SER A O 1
ATOM 783 N N . LYS A 1 97 ? -13.698 -4.364 -17.290 1.00 46.22 97 LYS A N 1
ATOM 784 C CA . LYS A 1 97 ? -13.681 -2.974 -17.777 1.00 46.22 97 LYS A CA 1
ATOM 785 C C . LYS A 1 97 ? -12.293 -2.473 -18.177 1.00 46.22 97 LYS A C 1
ATOM 787 O O . LYS A 1 97 ? -12.210 -1.349 -18.666 1.00 46.22 97 LYS A O 1
ATOM 792 N N . TYR A 1 98 ? -11.239 -3.257 -17.971 1.00 53.47 98 TYR A N 1
ATOM 793 C CA . TYR A 1 98 ? -9.886 -2.824 -18.288 1.00 53.47 98 TYR A CA 1
ATOM 794 C C . TYR A 1 98 ? -9.546 -3.140 -19.735 1.00 53.47 98 TYR A C 1
ATOM 796 O O . TYR A 1 98 ? -9.733 -4.260 -20.209 1.00 53.47 98 TYR A O 1
ATOM 804 N N . SER A 1 99 ? -9.070 -2.118 -20.441 1.00 65.88 99 SER A N 1
ATOM 805 C CA . SER A 1 99 ? -8.368 -2.308 -21.703 1.00 65.88 99 SER A CA 1
ATOM 806 C C . SER A 1 99 ? -7.184 -3.244 -21.452 1.00 65.88 99 SER A C 1
ATOM 808 O O . SER A 1 99 ? -6.572 -3.179 -20.386 1.00 65.88 99 SER A O 1
ATOM 810 N N . ASP A 1 100 ? -6.788 -4.055 -22.437 1.00 71.00 100 ASP A N 1
ATOM 811 C CA . ASP A 1 100 ? -5.546 -4.852 -22.364 1.00 71.00 100 ASP A CA 1
ATOM 812 C C . ASP A 1 100 ? -4.305 -3.982 -22.048 1.00 71.00 100 ASP A C 1
ATOM 814 O O . ASP A 1 100 ? -3.251 -4.492 -21.674 1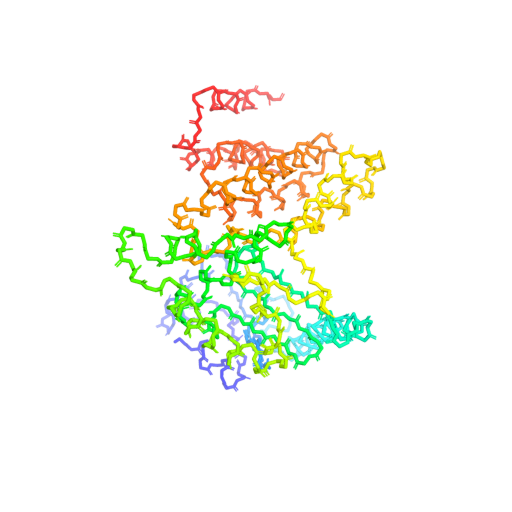.00 71.00 100 ASP A O 1
ATOM 818 N N . ARG A 1 101 ? -4.428 -2.657 -22.191 1.00 83.25 101 ARG A N 1
ATOM 819 C CA . ARG A 1 101 ? -3.394 -1.653 -21.928 1.00 83.25 101 ARG A CA 1
ATOM 820 C C . ARG A 1 101 ? -3.463 -0.996 -20.546 1.00 83.25 101 ARG A C 1
ATOM 822 O O . ARG A 1 101 ? -2.593 -0.180 -20.245 1.00 83.25 101 ARG A O 1
ATOM 829 N N . ASP A 1 102 ? -4.450 -1.314 -19.715 1.00 89.62 102 ASP A N 1
ATOM 830 C CA . ASP A 1 102 ? -4.551 -0.740 -18.372 1.00 89.62 102 ASP A CA 1
ATOM 831 C C . ASP A 1 102 ? -3.675 -1.525 -17.388 1.00 89.62 102 ASP A C 1
ATOM 833 O O . ASP A 1 102 ? -3.741 -2.754 -17.296 1.00 89.62 102 ASP A O 1
ATOM 837 N N . VAL A 1 103 ? -2.856 -0.798 -16.631 1.00 91.75 103 VAL A N 1
ATOM 838 C CA . VAL A 1 103 ? -1.920 -1.358 -15.654 1.00 91.75 103 VAL A CA 1
ATOM 839 C C . VAL A 1 103 ? -2.144 -0.681 -14.313 1.00 91.75 103 VAL A C 1
ATOM 841 O O . VAL A 1 103 ? -2.052 0.538 -14.196 1.00 91.75 103 VAL A O 1
ATOM 844 N N . TYR A 1 104 ? -2.412 -1.473 -13.285 1.00 91.00 104 TYR A N 1
ATOM 845 C CA . TYR A 1 104 ? -2.566 -1.014 -11.911 1.00 91.00 104 TYR A CA 1
ATOM 846 C C . TYR A 1 104 ? -1.288 -1.296 -11.148 1.00 91.00 104 TYR A C 1
ATOM 848 O O . TYR A 1 104 ? -0.825 -2.432 -11.126 1.00 91.00 104 TYR A O 1
ATOM 856 N N . VAL A 1 105 ? -0.728 -0.274 -10.517 1.00 93.94 105 VAL A N 1
ATOM 857 C CA . VAL A 1 105 ? 0.487 -0.400 -9.717 1.00 93.94 105 VAL A CA 1
ATOM 858 C C . VAL A 1 105 ? 0.177 0.074 -8.306 1.00 93.94 105 VAL A C 1
ATOM 860 O O . VAL A 1 105 ? -0.196 1.228 -8.102 1.00 93.94 105 VAL A O 1
ATOM 863 N N . ASN A 1 106 ? 0.307 -0.819 -7.336 1.00 92.88 106 ASN A N 1
ATOM 864 C CA . ASN A 1 106 ? 0.242 -0.470 -5.930 1.00 92.88 106 ASN A CA 1
ATOM 865 C C . ASN A 1 106 ? 1.666 -0.367 -5.382 1.00 92.88 106 ASN A C 1
ATOM 867 O O . ASN A 1 106 ? 2.474 -1.269 -5.596 1.00 92.88 106 ASN A O 1
ATOM 871 N N . CYS A 1 107 ? 1.968 0.751 -4.734 1.00 93.38 107 CYS A N 1
ATOM 872 C CA . CYS A 1 107 ? 3.270 1.093 -4.184 1.00 93.38 107 CYS A CA 1
ATOM 873 C C . CYS A 1 107 ? 3.190 1.601 -2.739 1.00 93.38 107 CYS A C 1
ATOM 875 O O . CYS A 1 107 ? 4.237 1.745 -2.127 1.00 93.38 107 CYS A O 1
ATOM 877 N N . LEU A 1 108 ? 2.014 1.940 -2.200 1.00 91.25 108 LEU A N 1
ATOM 878 C CA . LEU A 1 108 ? 1.843 2.367 -0.806 1.00 91.25 108 LEU A CA 1
ATOM 879 C C . LEU A 1 108 ? 1.765 1.135 0.101 1.00 91.25 108 LEU A C 1
ATOM 881 O O . LEU A 1 108 ? 0.677 0.644 0.403 1.00 91.25 108 LEU A O 1
ATOM 885 N N . GLY A 1 109 ? 2.929 0.622 0.490 1.00 89.50 109 GLY A N 1
ATOM 886 C CA . GLY A 1 109 ? 3.136 -0.706 1.055 1.00 89.50 109 GLY A CA 1
ATOM 887 C C . GLY A 1 109 ? 3.965 -1.565 0.097 1.00 89.50 109 GLY A C 1
ATOM 888 O O . GLY A 1 109 ? 4.867 -1.066 -0.584 1.00 89.50 109 GLY A O 1
ATOM 889 N N . ASP A 1 110 ? 3.644 -2.855 0.037 1.00 89.25 110 ASP A N 1
ATOM 890 C CA . ASP A 1 110 ? 4.337 -3.800 -0.838 1.00 89.25 110 ASP A CA 1
ATOM 891 C C . ASP A 1 110 ? 3.952 -3.589 -2.308 1.00 89.25 110 ASP A C 1
ATOM 893 O O . ASP A 1 110 ? 2.799 -3.285 -2.641 1.00 89.25 110 ASP A O 1
ATOM 897 N N . LEU A 1 111 ? 4.924 -3.780 -3.205 1.00 92.38 111 LEU A N 1
ATOM 898 C CA . LEU A 1 111 ? 4.702 -3.629 -4.639 1.00 92.38 111 LEU A CA 1
ATOM 899 C C . LEU A 1 111 ? 3.758 -4.712 -5.180 1.00 92.38 111 LEU A C 1
ATOM 901 O O . LEU A 1 111 ? 4.009 -5.910 -5.047 1.00 92.38 111 LEU A O 1
ATOM 905 N N . GLU A 1 112 ? 2.723 -4.277 -5.898 1.00 91.69 112 GLU A N 1
ATOM 906 C CA . GLU A 1 112 ? 1.830 -5.143 -6.669 1.00 91.69 112 GLU A CA 1
ATOM 907 C C . GLU A 1 112 ? 1.548 -4.508 -8.041 1.00 91.69 112 GLU A C 1
ATOM 909 O O . GLU A 1 112 ? 1.046 -3.389 -8.126 1.00 91.69 112 GLU A O 1
ATOM 914 N N . ILE A 1 113 ? 1.848 -5.215 -9.130 1.00 91.81 113 ILE A N 1
ATOM 915 C CA . ILE A 1 113 ? 1.595 -4.783 -10.512 1.00 91.81 113 ILE A CA 1
ATOM 916 C C . ILE A 1 113 ? 0.543 -5.706 -11.109 1.00 91.81 113 ILE A C 1
ATOM 918 O O . ILE A 1 113 ? 0.712 -6.920 -11.106 1.00 91.81 113 ILE A O 1
ATOM 922 N N . ARG A 1 114 ? -0.541 -5.151 -11.642 1.00 89.12 114 ARG A N 1
ATOM 923 C CA . ARG A 1 114 ? -1.685 -5.924 -12.131 1.00 89.12 114 ARG A CA 1
ATOM 924 C C . ARG A 1 114 ? -2.145 -5.437 -13.487 1.00 89.12 114 ARG A C 1
ATOM 926 O O . ARG A 1 114 ? -2.220 -4.235 -13.726 1.00 89.12 114 ARG A O 1
ATOM 933 N N . ASN A 1 115 ? -2.557 -6.367 -14.330 1.00 85.62 115 ASN A N 1
ATOM 934 C CA . ASN A 1 115 ? -3.280 -6.085 -15.565 1.00 85.62 115 ASN A CA 1
ATOM 935 C C . ASN A 1 115 ? -4.323 -7.186 -15.827 1.00 85.62 115 ASN A C 1
ATOM 937 O O . ASN A 1 115 ? -4.614 -8.008 -14.957 1.00 85.62 115 ASN A O 1
ATOM 941 N N . ALA A 1 116 ? -4.896 -7.215 -17.032 1.00 80.56 116 ALA A N 1
ATOM 942 C CA . ALA A 1 116 ? -5.859 -8.242 -17.434 1.00 80.56 116 ALA A CA 1
ATOM 943 C C . ALA A 1 116 ? -5.278 -9.673 -17.468 1.00 80.56 116 ALA A C 1
ATOM 945 O O . ALA A 1 116 ? -6.037 -10.641 -17.428 1.00 80.56 116 ALA A O 1
ATOM 946 N N . LYS A 1 117 ? -3.950 -9.821 -17.562 1.00 79.94 117 LYS A N 1
ATOM 947 C CA . LYS A 1 117 ? -3.260 -11.110 -17.730 1.00 79.94 117 LYS A CA 1
ATOM 948 C C . LYS A 1 117 ? -2.803 -11.719 -16.412 1.00 79.94 117 LYS A C 1
ATOM 950 O O . LYS A 1 117 ? -2.706 -12.940 -16.317 1.00 79.94 117 LYS A O 1
ATOM 955 N N . GLY A 1 118 ? -2.567 -10.901 -15.391 1.00 82.62 118 GLY A N 1
ATOM 956 C CA . GLY A 1 118 ? -2.218 -11.394 -14.069 1.00 82.62 118 GLY A CA 1
ATOM 957 C C . GLY A 1 118 ? -1.747 -10.312 -13.109 1.00 82.62 118 GLY A C 1
ATOM 958 O O . GLY A 1 118 ? -1.955 -9.114 -13.319 1.00 82.62 118 GLY A O 1
ATOM 959 N N . THR A 1 119 ? -1.102 -10.779 -12.045 1.00 87.06 119 THR A N 1
ATOM 960 C CA . THR A 1 119 ? -0.519 -9.964 -10.983 1.00 87.06 119 THR A CA 1
ATOM 961 C C . THR A 1 119 ? 0.926 -10.397 -10.764 1.00 87.06 119 THR A C 1
ATOM 963 O O . THR A 1 119 ? 1.193 -11.594 -10.717 1.00 87.06 119 THR A O 1
ATOM 966 N N . LEU A 1 120 ? 1.823 -9.428 -10.603 1.00 83.81 120 LEU A N 1
ATOM 967 C CA . LEU A 1 120 ? 3.177 -9.604 -10.091 1.00 83.81 120 LEU A CA 1
ATOM 968 C C . LEU A 1 120 ? 3.297 -8.910 -8.740 1.00 83.81 120 LEU A C 1
ATOM 970 O O . LEU A 1 120 ? 2.800 -7.793 -8.575 1.00 83.81 120 LEU A O 1
ATOM 974 N N . THR A 1 121 ? 3.976 -9.545 -7.798 1.00 88.38 121 THR A N 1
ATOM 975 C CA . THR A 1 121 ? 4.274 -8.973 -6.485 1.00 88.38 121 THR A CA 1
ATOM 976 C C . THR A 1 121 ? 5.751 -8.609 -6.373 1.00 88.38 121 THR A C 1
ATOM 978 O O . THR A 1 121 ? 6.573 -8.886 -7.250 1.00 88.38 121 THR A O 1
ATOM 981 N N . GLU A 1 122 ? 6.110 -7.971 -5.267 1.00 83.81 122 GLU A N 1
ATOM 982 C CA . GLU A 1 122 ? 7.498 -7.674 -4.940 1.00 83.81 122 GLU A CA 1
ATOM 983 C C . GLU A 1 122 ? 8.397 -8.923 -4.876 1.00 83.81 122 GLU A C 1
ATOM 985 O O . GLU A 1 122 ? 9.574 -8.851 -5.234 1.00 83.81 122 GLU A O 1
ATOM 990 N N . GLU A 1 123 ? 7.852 -10.077 -4.477 1.00 83.81 123 GLU A N 1
ATOM 991 C CA . GLU A 1 123 ? 8.589 -11.346 -4.411 1.00 83.81 123 GLU A CA 1
ATOM 992 C C . GLU A 1 123 ? 9.010 -11.838 -5.804 1.00 83.81 123 GLU A C 1
ATOM 994 O O . GLU A 1 123 ? 10.118 -12.358 -5.976 1.00 83.81 123 GLU A O 1
ATOM 999 N N . ASP A 1 124 ? 8.174 -11.597 -6.820 1.00 85.94 124 ASP A N 1
ATOM 1000 C CA . ASP A 1 124 ? 8.485 -11.920 -8.214 1.00 85.94 124 ASP A CA 1
ATOM 1001 C C . ASP A 1 124 ? 9.639 -11.045 -8.745 1.00 85.94 124 ASP A C 1
ATOM 1003 O O . ASP A 1 124 ? 10.475 -11.490 -9.542 1.00 85.94 124 ASP A O 1
ATOM 1007 N N . ILE A 1 125 ? 9.752 -9.804 -8.251 1.00 87.56 125 ILE A N 1
ATOM 1008 C CA . ILE A 1 125 ? 10.858 -8.879 -8.543 1.00 87.56 125 ILE A CA 1
ATOM 1009 C C . ILE A 1 125 ? 11.973 -9.073 -7.503 1.00 87.56 125 ILE A C 1
ATOM 1011 O O . ILE A 1 125 ? 12.375 -8.176 -6.765 1.00 87.56 125 ILE A O 1
ATOM 1015 N N . SER A 1 126 ? 12.542 -10.277 -7.498 1.00 75.81 126 SER A N 1
ATOM 1016 C CA . SER A 1 126 ? 13.587 -10.697 -6.547 1.00 75.81 126 SER A CA 1
ATOM 1017 C C . SER A 1 126 ? 14.869 -9.846 -6.548 1.00 75.81 126 SER A C 1
ATOM 1019 O O . SER A 1 126 ? 15.646 -9.898 -5.598 1.00 75.81 126 SER A O 1
ATOM 1021 N N . SER A 1 127 ? 15.129 -9.066 -7.602 1.00 89.50 127 SER A N 1
ATOM 1022 C CA . SER A 1 127 ? 16.332 -8.237 -7.714 1.00 89.50 127 SER A CA 1
ATOM 1023 C C . SER A 1 127 ? 16.076 -6.803 -7.256 1.00 89.50 127 SER A C 1
ATOM 1025 O O . SER A 1 127 ? 15.373 -6.063 -7.943 1.00 89.50 127 SER A O 1
ATOM 1027 N N . ASP A 1 128 ? 16.776 -6.371 -6.204 1.00 90.69 128 ASP A N 1
ATOM 1028 C CA . ASP A 1 128 ? 16.674 -5.002 -5.674 1.00 90.69 128 ASP A CA 1
ATOM 1029 C C . ASP A 1 128 ? 16.975 -3.931 -6.731 1.00 90.69 128 ASP A C 1
ATOM 1031 O O . ASP A 1 128 ? 16.298 -2.913 -6.797 1.00 90.69 128 ASP A O 1
ATOM 1035 N N . LEU A 1 129 ? 17.933 -4.168 -7.636 1.00 93.62 129 LEU A N 1
ATOM 1036 C CA . LEU A 1 129 ? 18.207 -3.254 -8.755 1.00 93.62 129 LEU A CA 1
ATOM 1037 C C . LEU A 1 129 ? 17.030 -3.142 -9.738 1.00 93.62 129 LEU A C 1
ATOM 1039 O O . LEU A 1 129 ? 16.783 -2.062 -10.271 1.00 93.62 129 LEU A O 1
ATOM 1043 N N . CYS A 1 130 ? 16.300 -4.235 -9.989 1.00 95.00 130 CYS A N 1
ATOM 1044 C CA . CYS A 1 130 ? 15.113 -4.200 -10.848 1.00 95.00 130 CYS A CA 1
ATOM 1045 C C . CYS A 1 130 ? 13.967 -3.451 -10.157 1.00 95.00 130 CYS A C 1
ATOM 1047 O O . CYS A 1 130 ? 13.326 -2.617 -10.796 1.00 95.00 130 CYS A O 1
ATOM 1049 N N . LEU A 1 131 ? 13.765 -3.701 -8.859 1.00 95.12 131 LEU A N 1
ATOM 1050 C CA . LEU A 1 131 ? 12.780 -3.002 -8.033 1.00 95.12 131 LEU A CA 1
ATOM 1051 C C . LEU A 1 131 ? 13.077 -1.498 -7.960 1.00 95.12 131 LEU A C 1
ATOM 1053 O O . LEU A 1 131 ? 12.206 -0.685 -8.262 1.00 95.12 131 LEU A O 1
ATOM 1057 N N . ASN A 1 132 ? 14.326 -1.122 -7.673 1.00 95.44 132 ASN A N 1
ATOM 1058 C CA . ASN A 1 132 ? 14.773 0.271 -7.644 1.00 95.44 132 ASN A CA 1
ATOM 1059 C C . ASN A 1 132 ? 14.578 0.963 -9.000 1.00 95.44 132 ASN A C 1
ATOM 1061 O O . ASN A 1 132 ? 14.079 2.086 -9.048 1.00 95.44 132 ASN A O 1
ATOM 1065 N N . LEU A 1 133 ? 14.923 0.304 -10.115 1.00 96.12 133 LEU A N 1
ATOM 1066 C CA . LEU A 1 133 ? 14.717 0.878 -11.449 1.00 96.12 133 LEU A CA 1
ATOM 1067 C C . LEU A 1 133 ? 13.226 1.097 -11.734 1.00 96.12 133 LEU A C 1
ATOM 1069 O O . LEU A 1 133 ? 12.847 2.161 -12.224 1.00 96.12 133 LEU A O 1
ATOM 1073 N N . PHE A 1 134 ? 12.385 0.111 -11.416 1.00 96.44 134 PHE A N 1
ATOM 1074 C CA . PHE A 1 134 ? 10.939 0.222 -11.577 1.00 96.44 134 PHE A CA 1
ATOM 1075 C C . PHE A 1 134 ? 10.375 1.382 -10.745 1.00 96.44 134 PHE A C 1
ATOM 1077 O O . PHE A 1 134 ? 9.681 2.247 -11.283 1.00 96.44 134 PHE A O 1
ATOM 1084 N N . ALA A 1 135 ? 10.745 1.459 -9.465 1.00 96.06 135 ALA A N 1
ATOM 1085 C CA . ALA A 1 135 ? 10.316 2.506 -8.548 1.00 96.06 135 ALA A CA 1
ATOM 1086 C C . ALA A 1 135 ? 10.763 3.905 -9.000 1.00 96.06 135 ALA A C 1
ATOM 1088 O O . ALA A 1 135 ? 9.961 4.841 -8.996 1.00 96.06 135 ALA A O 1
ATOM 1089 N N . LEU A 1 136 ? 12.003 4.063 -9.477 1.00 95.88 136 LEU A N 1
ATOM 1090 C CA . LEU A 1 136 ? 12.498 5.323 -10.044 1.00 95.88 136 LEU A CA 1
ATOM 1091 C C . LEU A 1 136 ? 11.678 5.771 -11.258 1.00 95.88 136 LEU A C 1
ATOM 1093 O O . LEU A 1 136 ? 11.371 6.957 -11.384 1.00 95.88 136 LEU A O 1
ATOM 1097 N N . ILE A 1 137 ? 11.307 4.845 -12.143 1.00 95.75 137 ILE A N 1
ATOM 1098 C CA . ILE A 1 137 ? 10.523 5.160 -13.342 1.00 95.75 137 ILE A CA 1
ATOM 1099 C C . ILE A 1 137 ? 9.073 5.506 -12.966 1.00 95.75 137 ILE A C 1
ATOM 1101 O O . ILE A 1 137 ? 8.567 6.546 -13.392 1.00 95.75 137 ILE A O 1
ATOM 1105 N N . ILE A 1 138 ? 8.420 4.688 -12.134 1.00 95.56 138 ILE A N 1
ATOM 1106 C CA . ILE A 1 138 ? 7.018 4.879 -11.725 1.00 95.56 138 ILE A CA 1
ATOM 1107 C C . ILE A 1 138 ? 6.825 6.152 -10.904 1.00 95.56 138 ILE A C 1
ATOM 1109 O O . ILE A 1 138 ? 5.901 6.927 -11.148 1.00 95.56 138 ILE A O 1
ATOM 1113 N N . THR A 1 139 ? 7.734 6.447 -9.979 1.00 94.06 139 THR A N 1
ATOM 1114 C CA . THR A 1 139 ? 7.637 7.674 -9.178 1.00 94.06 139 THR A CA 1
ATOM 1115 C C . THR A 1 139 ? 7.946 8.939 -9.986 1.00 94.06 139 THR A C 1
ATOM 1117 O O . THR A 1 139 ? 7.683 10.041 -9.501 1.00 94.06 139 THR A O 1
ATOM 1120 N N . ASN A 1 140 ? 8.471 8.821 -11.213 1.00 92.88 140 ASN A N 1
ATOM 1121 C CA . ASN A 1 140 ? 8.843 9.944 -12.077 1.00 92.88 140 ASN A CA 1
ATOM 1122 C C . ASN A 1 140 ? 8.170 9.894 -13.464 1.00 92.88 140 ASN A C 1
ATOM 1124 O O . ASN A 1 140 ? 8.674 10.493 -14.415 1.00 92.88 140 ASN A O 1
ATOM 1128 N N . MET A 1 141 ? 6.995 9.261 -13.589 1.00 89.69 141 MET A N 1
ATOM 1129 C CA . MET A 1 141 ? 6.266 9.151 -14.868 1.00 89.69 141 MET A CA 1
ATOM 1130 C C . MET A 1 141 ? 6.015 10.501 -15.559 1.00 89.69 141 MET A C 1
ATOM 1132 O O . MET A 1 141 ? 6.112 10.599 -16.779 1.00 89.69 141 MET A O 1
ATOM 1136 N N . LYS A 1 142 ? 5.739 11.565 -14.788 1.00 85.50 142 LYS A N 1
ATOM 1137 C CA . LYS A 1 142 ? 5.478 12.918 -15.322 1.00 85.50 142 LYS A CA 1
ATOM 1138 C C . LYS A 1 142 ? 6.735 13.594 -15.884 1.00 85.50 142 LYS A C 1
ATOM 1140 O O . LYS A 1 142 ? 6.632 14.463 -16.747 1.00 85.50 142 LYS A O 1
ATOM 1145 N N . ARG A 1 143 ? 7.925 13.231 -15.390 1.00 88.81 143 ARG A N 1
ATOM 1146 C CA . ARG A 1 143 ? 9.205 13.824 -15.796 1.00 88.81 143 ARG A CA 1
ATOM 1147 C C . ARG A 1 143 ? 10.305 12.771 -15.760 1.00 88.81 143 ARG A C 1
ATOM 1149 O O . ARG A 1 143 ? 10.916 12.545 -14.720 1.00 88.81 143 ARG A O 1
ATOM 1156 N N . ALA A 1 144 ? 10.587 12.195 -16.926 1.00 90.19 144 ALA A N 1
ATOM 1157 C CA . ALA A 1 144 ? 11.624 11.186 -17.090 1.00 90.19 144 ALA A CA 1
ATOM 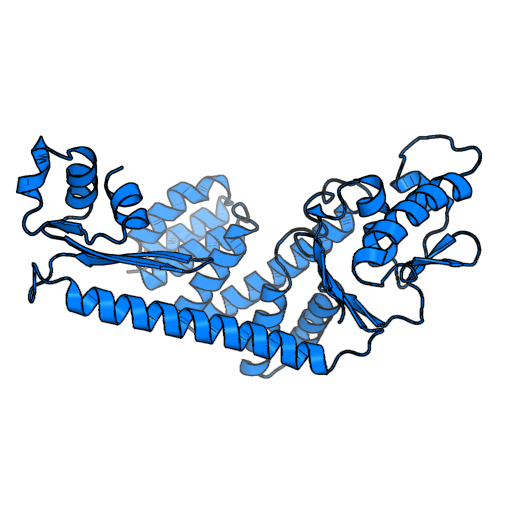1158 C C . ALA A 1 144 ? 12.970 11.640 -16.503 1.00 90.19 144 ALA A C 1
ATOM 1160 O O . ALA A 1 144 ? 13.457 12.742 -16.784 1.00 90.19 144 ALA A O 1
ATOM 1161 N N . LEU A 1 145 ? 13.580 10.766 -15.705 1.00 91.81 145 LEU A N 1
ATOM 1162 C CA . LEU A 1 145 ? 14.925 10.978 -15.190 1.00 91.81 145 LEU A CA 1
ATOM 1163 C C . LEU A 1 145 ? 15.942 10.810 -16.317 1.00 91.81 145 LEU A C 1
ATOM 1165 O O . LEU A 1 145 ? 15.774 9.979 -17.208 1.00 91.81 145 LEU A O 1
ATOM 1169 N N . LYS A 1 146 ? 17.019 11.595 -16.277 1.00 93.75 146 LYS A N 1
ATOM 1170 C CA . LYS A 1 146 ? 18.162 11.372 -17.166 1.00 93.75 146 LYS A CA 1
ATOM 1171 C C . LYS A 1 146 ? 18.875 10.077 -16.784 1.00 93.75 146 LYS A C 1
ATOM 1173 O O . LYS A 1 146 ? 18.835 9.669 -15.622 1.00 93.75 146 LYS A O 1
ATOM 1178 N N . ILE A 1 147 ? 19.571 9.473 -17.739 1.00 94.50 147 ILE A N 1
ATOM 1179 C CA . ILE A 1 147 ? 20.242 8.190 -17.529 1.00 94.50 147 ILE A CA 1
ATOM 1180 C C . ILE A 1 147 ? 21.299 8.250 -16.422 1.00 94.50 147 ILE A C 1
ATOM 1182 O O . ILE A 1 147 ? 21.431 7.303 -15.655 1.00 94.50 147 ILE A O 1
ATOM 1186 N N . GLU A 1 148 ? 21.983 9.385 -16.270 1.00 92.44 148 GLU A N 1
ATOM 1187 C CA . GLU A 1 148 ? 22.985 9.590 -15.223 1.00 92.44 148 GLU A CA 1
ATOM 1188 C C . GLU A 1 148 ? 22.343 9.618 -13.834 1.00 92.44 148 GLU A C 1
ATOM 1190 O O . GLU A 1 148 ? 22.925 9.134 -12.874 1.00 92.44 148 GLU A O 1
ATOM 1195 N N . ARG A 1 149 ? 21.120 10.154 -13.712 1.00 92.50 149 ARG A N 1
ATOM 1196 C CA . ARG A 1 149 ? 20.369 10.152 -12.445 1.00 92.50 149 ARG A CA 1
ATOM 1197 C C . ARG A 1 149 ? 19.846 8.760 -12.100 1.00 92.50 149 ARG A C 1
ATOM 1199 O O . ARG A 1 149 ? 19.853 8.406 -10.930 1.00 92.50 149 ARG A O 1
ATOM 1206 N N . LEU A 1 150 ? 19.413 7.987 -13.101 1.00 93.75 150 LEU A N 1
ATOM 1207 C CA . LEU A 1 150 ? 19.028 6.586 -12.898 1.00 93.75 150 LEU A CA 1
ATOM 1208 C C . LEU A 1 150 ? 20.228 5.751 -12.443 1.00 93.75 150 LEU A C 1
ATOM 1210 O O . LEU A 1 150 ? 20.106 4.995 -11.488 1.00 93.75 150 LEU A O 1
ATOM 1214 N N . ALA A 1 151 ? 21.382 5.911 -13.094 1.00 93.88 151 ALA A N 1
ATOM 1215 C CA . ALA A 1 151 ? 22.595 5.191 -12.727 1.00 93.88 151 ALA A CA 1
ATOM 1216 C C . ALA A 1 151 ? 23.082 5.561 -11.319 1.00 93.88 151 ALA A C 1
ATOM 1218 O O . ALA A 1 151 ? 23.320 4.657 -10.531 1.00 93.88 151 ALA A O 1
ATOM 1219 N N . GLU A 1 152 ? 23.133 6.853 -10.982 1.00 92.75 152 GLU A N 1
ATOM 1220 C CA . GLU A 1 152 ? 23.520 7.323 -9.642 1.00 92.75 152 GLU A CA 1
ATOM 1221 C C . GLU A 1 152 ? 22.610 6.762 -8.540 1.00 92.75 152 GLU A C 1
ATOM 1223 O O . GLU A 1 152 ? 23.074 6.404 -7.465 1.00 92.75 152 GLU A O 1
ATOM 1228 N N . ALA A 1 153 ? 21.301 6.670 -8.792 1.00 92.00 153 ALA A N 1
ATOM 1229 C CA . ALA A 1 153 ? 20.357 6.140 -7.811 1.00 92.00 153 ALA A CA 1
ATOM 1230 C C . ALA A 1 153 ? 20.436 4.609 -7.662 1.00 92.00 153 ALA A C 1
ATOM 1232 O O . ALA A 1 153 ? 20.130 4.087 -6.592 1.00 92.00 153 ALA A O 1
ATOM 1233 N N . LEU A 1 154 ? 20.824 3.890 -8.722 1.00 92.56 154 LEU A N 1
ATOM 1234 C CA . LEU A 1 154 ? 20.996 2.433 -8.705 1.00 92.56 154 LEU A CA 1
ATOM 1235 C C . LEU A 1 154 ? 22.351 2.000 -8.134 1.00 92.56 154 LEU A C 1
ATOM 1237 O O . LEU A 1 154 ? 22.422 0.974 -7.461 1.00 92.56 154 LEU A O 1
ATOM 1241 N N . TRP A 1 155 ? 23.402 2.772 -8.406 1.00 92.94 155 TRP A N 1
ATOM 1242 C CA . TRP A 1 155 ? 24.778 2.522 -7.976 1.00 92.94 155 TRP A CA 1
ATOM 1243 C C . TRP A 1 155 ? 25.395 3.813 -7.414 1.00 92.94 155 TRP A C 1
ATOM 1245 O O . TRP A 1 155 ? 26.126 4.511 -8.122 1.00 92.94 155 TRP A O 1
ATOM 1255 N N . PRO A 1 156 ? 25.077 4.173 -6.157 1.00 87.31 156 PRO A N 1
ATOM 1256 C CA . PRO A 1 156 ? 25.543 5.420 -5.558 1.00 87.31 156 PRO A CA 1
ATOM 1257 C C . PRO A 1 156 ? 27.071 5.485 -5.477 1.00 87.31 156 PRO A C 1
ATOM 1259 O O . PRO A 1 156 ? 27.696 4.618 -4.869 1.00 87.31 156 PRO A O 1
ATOM 1262 N N . GLY A 1 157 ? 27.671 6.535 -6.047 1.00 80.88 157 GLY A N 1
ATOM 1263 C CA . GLY A 1 157 ? 29.122 6.757 -6.003 1.00 80.88 157 GLY A CA 1
ATOM 1264 C C . GLY A 1 157 ? 29.964 5.930 -6.985 1.00 80.88 157 GLY A C 1
ATOM 1265 O O . GLY A 1 157 ? 31.184 6.112 -7.015 1.00 80.88 157 GLY A O 1
ATOM 1266 N N . ASP A 1 158 ? 29.352 5.082 -7.815 1.00 87.06 158 ASP A N 1
ATOM 1267 C CA . ASP A 1 158 ? 30.075 4.305 -8.824 1.00 87.06 158 ASP A CA 1
ATOM 1268 C C . ASP A 1 158 ? 30.320 5.133 -10.094 1.00 87.06 158 ASP A C 1
ATOM 1270 O O . ASP A 1 158 ? 29.401 5.643 -10.742 1.00 87.06 158 ASP A O 1
ATOM 1274 N N . VAL A 1 159 ? 31.587 5.229 -10.503 1.00 80.62 159 VAL A N 1
ATOM 1275 C CA . VAL A 1 159 ? 31.957 5.870 -11.770 1.00 80.62 159 VAL A CA 1
ATOM 1276 C C . VAL A 1 159 ? 31.752 4.876 -12.906 1.00 80.62 159 VAL A C 1
ATOM 1278 O O . VAL A 1 159 ? 32.485 3.899 -13.045 1.00 80.62 159 VAL A O 1
ATOM 1281 N N . MET A 1 160 ? 30.743 5.139 -13.732 1.00 83.62 160 MET A N 1
ATOM 1282 C CA . MET A 1 160 ? 30.330 4.253 -14.817 1.00 83.62 160 MET A CA 1
ATOM 1283 C C . MET A 1 160 ? 30.762 4.806 -16.176 1.00 83.62 160 MET A C 1
ATOM 1285 O O . MET A 1 160 ? 30.309 5.876 -16.578 1.00 83.62 160 MET A O 1
ATOM 1289 N N . ASP A 1 161 ? 31.549 4.034 -16.932 1.00 82.56 161 ASP A N 1
ATOM 1290 C CA . ASP A 1 161 ? 31.976 4.404 -18.295 1.00 82.56 161 ASP A CA 1
ATOM 1291 C C . ASP A 1 161 ? 30.792 4.531 -19.267 1.00 82.56 161 ASP A C 1
ATOM 1293 O O . ASP A 1 161 ? 30.772 5.383 -20.156 1.00 82.56 161 ASP A O 1
ATOM 1297 N N . ASN A 1 162 ? 29.785 3.663 -19.116 1.00 91.00 162 ASN A N 1
ATOM 1298 C CA . ASN A 1 162 ? 28.565 3.697 -19.920 1.00 91.00 162 ASN A CA 1
ATOM 1299 C C . ASN A 1 162 ? 27.322 3.439 -19.047 1.00 91.00 162 ASN A C 1
ATOM 1301 O O . ASN A 1 162 ? 26.867 2.292 -18.924 1.00 91.00 162 ASN A O 1
ATOM 1305 N N . PRO A 1 163 ? 26.746 4.506 -18.459 1.00 91.25 163 PRO A N 1
ATOM 1306 C CA . PRO A 1 163 ? 25.534 4.424 -17.647 1.00 91.25 163 PRO A CA 1
ATOM 1307 C C . PRO A 1 163 ? 24.362 3.798 -18.409 1.00 91.25 163 PRO A C 1
ATOM 1309 O O . PRO A 1 163 ? 23.650 2.946 -17.880 1.00 91.25 163 PRO A O 1
ATOM 1312 N N . TYR A 1 164 ? 24.201 4.153 -19.688 1.00 93.31 164 TYR A N 1
ATOM 1313 C CA . TYR A 1 164 ? 23.093 3.672 -20.511 1.00 93.31 164 TYR A CA 1
ATOM 1314 C C . TYR A 1 164 ? 23.111 2.158 -20.688 1.00 93.31 164 TYR A C 1
ATOM 1316 O O . TYR A 1 164 ? 22.091 1.503 -20.488 1.00 93.31 164 TYR A O 1
ATOM 1324 N N . ARG A 1 165 ? 24.270 1.582 -21.021 1.00 93.25 165 ARG A N 1
ATOM 1325 C CA . ARG A 1 165 ? 24.412 0.130 -21.193 1.00 93.25 165 ARG A CA 1
ATOM 1326 C C . ARG A 1 165 ? 24.067 -0.621 -19.908 1.00 93.25 165 ARG A C 1
ATOM 1328 O O . ARG A 1 165 ? 23.390 -1.644 -19.958 1.00 93.25 165 ARG A O 1
ATOM 1335 N N . SER A 1 166 ? 24.509 -0.101 -18.771 1.00 93.06 166 SER A N 1
ATOM 1336 C CA . SER A 1 166 ? 24.326 -0.749 -17.473 1.00 93.06 166 SER A CA 1
ATOM 1337 C C . SER A 1 166 ? 22.869 -0.717 -17.025 1.00 93.06 166 SER A C 1
ATOM 1339 O O . SER A 1 166 ? 22.309 -1.762 -16.696 1.00 93.06 166 SER A O 1
ATOM 1341 N N . VAL A 1 167 ? 22.210 0.441 -17.129 1.00 94.81 167 VAL A N 1
ATOM 1342 C CA . VAL A 1 167 ? 20.767 0.555 -16.865 1.00 94.81 167 VAL A CA 1
ATOM 1343 C C . VAL A 1 167 ? 19.962 -0.271 -17.875 1.00 94.81 167 VAL A C 1
ATOM 1345 O O . VAL A 1 167 ? 19.003 -0.928 -17.485 1.00 94.81 167 VAL A O 1
ATOM 1348 N N . SER A 1 168 ? 20.374 -0.328 -19.146 1.00 95.00 168 SER A N 1
ATOM 1349 C CA . SER A 1 168 ? 19.721 -1.151 -20.177 1.00 95.00 168 SER A CA 1
ATOM 1350 C C . SER A 1 168 ? 19.737 -2.644 -19.846 1.00 95.00 168 SER A C 1
ATOM 1352 O O . SER A 1 168 ? 18.731 -3.326 -20.033 1.00 95.00 168 SER A O 1
ATOM 1354 N N . ASN A 1 169 ? 20.832 -3.154 -19.275 1.00 94.12 169 ASN A N 1
ATOM 1355 C CA . ASN A 1 169 ? 20.897 -4.543 -18.817 1.00 94.12 169 ASN A CA 1
ATOM 1356 C C . ASN A 1 169 ? 19.884 -4.826 -17.693 1.00 94.12 169 ASN A C 1
ATOM 1358 O O . ASN A 1 169 ? 19.251 -5.884 -17.688 1.00 94.12 169 ASN A O 1
ATOM 1362 N N . ILE A 1 170 ? 19.704 -3.887 -16.757 1.00 95.56 170 ILE A N 1
ATOM 1363 C CA . ILE A 1 170 ? 18.694 -4.003 -15.693 1.00 95.56 170 ILE A CA 1
ATOM 1364 C C . ILE A 1 170 ? 17.284 -3.877 -16.272 1.00 95.56 170 ILE A C 1
ATOM 1366 O O . ILE A 1 170 ? 16.426 -4.693 -15.951 1.00 95.56 170 ILE A O 1
ATOM 1370 N N . ALA A 1 171 ? 17.057 -2.935 -17.190 1.00 95.31 171 ALA A N 1
ATOM 1371 C CA . ALA A 1 171 ? 15.781 -2.781 -17.881 1.00 95.31 171 ALA A CA 1
ATOM 1372 C C . ALA A 1 171 ? 15.399 -4.059 -18.640 1.00 95.31 171 ALA A C 1
ATOM 1374 O O . ALA A 1 171 ? 14.266 -4.509 -18.541 1.00 95.31 171 ALA A O 1
ATOM 1375 N N . TYR A 1 172 ? 16.343 -4.697 -19.337 1.00 94.62 172 TYR A N 1
ATOM 1376 C CA . TYR A 1 172 ? 16.111 -5.973 -20.014 1.00 94.62 172 TYR A CA 1
ATOM 1377 C C . TYR A 1 172 ? 15.677 -7.077 -19.039 1.00 94.62 172 TYR A C 1
ATOM 1379 O O . TYR A 1 172 ? 14.717 -7.798 -19.305 1.00 94.62 172 TYR A O 1
ATOM 1387 N N . ARG A 1 173 ? 16.349 -7.194 -17.886 1.00 94.69 173 ARG A N 1
ATOM 1388 C CA . ARG A 1 173 ? 15.956 -8.147 -16.836 1.00 94.69 173 ARG A CA 1
ATOM 1389 C C . ARG A 1 173 ? 14.566 -7.842 -16.285 1.00 94.69 173 ARG A C 1
ATOM 1391 O O . ARG A 1 173 ? 13.773 -8.764 -16.147 1.00 94.69 173 ARG A O 1
ATOM 1398 N N . LEU A 1 174 ? 14.268 -6.572 -16.024 1.00 95.12 174 LEU A N 1
ATOM 1399 C CA . LEU A 1 174 ? 12.964 -6.129 -15.542 1.00 95.12 174 LEU A CA 1
ATOM 1400 C C . LEU A 1 174 ? 11.852 -6.452 -16.552 1.00 95.12 174 LEU A C 1
ATOM 1402 O O . LEU A 1 174 ? 10.837 -7.019 -16.166 1.00 95.12 174 LEU A O 1
ATOM 1406 N N . ARG A 1 175 ? 12.068 -6.208 -17.851 1.00 95.06 175 ARG A N 1
ATOM 1407 C CA . ARG A 1 175 ? 11.112 -6.581 -18.911 1.00 95.06 175 ARG A CA 1
ATOM 1408 C C . ARG A 1 175 ? 10.817 -8.077 -18.947 1.00 95.06 175 ARG A C 1
ATOM 1410 O O . ARG A 1 175 ? 9.669 -8.446 -19.133 1.00 95.06 175 ARG A O 1
ATOM 1417 N N . ARG A 1 176 ? 11.822 -8.933 -18.723 1.00 92.06 176 ARG A N 1
ATOM 1418 C CA . ARG A 1 176 ? 11.627 -10.395 -18.640 1.00 92.06 176 ARG A CA 1
ATOM 1419 C C . ARG A 1 176 ? 10.793 -10.837 -17.438 1.00 92.06 176 ARG A C 1
ATOM 1421 O O . ARG A 1 176 ? 10.233 -11.922 -17.472 1.00 92.06 176 ARG A O 1
ATOM 1428 N N . ILE A 1 177 ? 10.762 -10.050 -16.365 1.00 89.69 177 ILE A N 1
ATOM 1429 C CA . ILE A 1 177 ? 9.876 -10.321 -15.226 1.00 89.69 177 ILE A CA 1
ATOM 1430 C C . ILE A 1 177 ? 8.465 -9.849 -15.587 1.00 89.69 177 ILE A C 1
ATOM 1432 O O . ILE A 1 177 ? 7.509 -10.605 -15.473 1.00 89.69 177 ILE A O 1
ATOM 1436 N N . LEU A 1 178 ? 8.345 -8.634 -16.129 1.00 90.62 178 LEU A N 1
ATOM 1437 C CA . LEU A 1 178 ? 7.069 -8.067 -16.573 1.00 90.62 178 LEU A CA 1
ATOM 1438 C C . LEU A 1 178 ? 6.399 -8.881 -17.697 1.00 90.62 178 LEU A C 1
ATOM 1440 O O . LEU A 1 178 ? 5.173 -8.900 -17.785 1.00 90.62 178 LEU A O 1
ATOM 1444 N N . SER A 1 179 ? 7.172 -9.595 -18.522 1.00 89.75 179 SER A N 1
ATOM 1445 C CA . SER A 1 179 ? 6.651 -10.464 -19.586 1.00 89.75 179 SER A CA 1
ATOM 1446 C C . SER A 1 179 ? 5.797 -11.620 -19.061 1.00 89.75 179 SER A C 1
ATOM 1448 O O . SER A 1 179 ? 5.004 -12.165 -19.814 1.00 89.75 179 SER A O 1
ATOM 1450 N N . ILE A 1 180 ? 5.924 -11.996 -17.780 1.00 87.12 180 ILE A N 1
ATOM 1451 C CA . ILE A 1 180 ? 5.089 -13.039 -17.154 1.00 87.12 180 ILE A CA 1
ATOM 1452 C C . ILE A 1 180 ? 3.598 -12.671 -17.228 1.00 87.12 180 ILE A C 1
ATOM 1454 O O . ILE A 1 180 ? 2.747 -13.553 -17.311 1.00 87.12 180 ILE A O 1
ATOM 1458 N N . ILE A 1 181 ? 3.292 -11.371 -17.232 1.00 84.50 181 ILE A N 1
ATOM 1459 C CA . ILE A 1 181 ? 1.936 -10.828 -17.349 1.00 84.50 181 ILE A CA 1
ATOM 1460 C C . ILE A 1 181 ? 1.759 -10.002 -18.634 1.00 84.50 181 ILE A C 1
ATOM 1462 O O . ILE A 1 181 ? 0.955 -9.080 -18.656 1.00 84.50 181 ILE A O 1
ATOM 1466 N N . ASP A 1 182 ? 2.510 -10.292 -19.701 1.00 85.38 182 ASP A N 1
ATOM 1467 C CA . ASP A 1 182 ? 2.479 -9.567 -20.988 1.00 85.38 182 ASP A CA 1
ATOM 1468 C C . ASP A 1 182 ? 2.776 -8.050 -20.889 1.00 85.38 182 ASP A C 1
ATOM 1470 O O . ASP A 1 182 ? 2.276 -7.250 -21.678 1.00 85.38 182 ASP A O 1
ATOM 1474 N N . LEU A 1 183 ? 3.600 -7.619 -19.926 1.00 91.38 183 LEU A N 1
ATOM 1475 C CA . LEU A 1 183 ? 4.010 -6.213 -19.752 1.00 91.38 183 LEU A CA 1
ATOM 1476 C C . LEU A 1 183 ? 5.475 -5.954 -20.142 1.00 91.38 183 LEU A C 1
ATOM 1478 O O . LEU A 1 183 ? 6.105 -5.013 -19.655 1.00 91.38 183 LEU A O 1
ATOM 1482 N N . GLU A 1 184 ? 6.042 -6.767 -21.033 1.00 92.62 184 GLU A N 1
ATOM 1483 C CA . GLU A 1 184 ? 7.436 -6.634 -21.485 1.00 92.62 184 GLU A CA 1
ATOM 1484 C C . GLU A 1 184 ? 7.754 -5.269 -22.111 1.00 92.62 184 GLU A C 1
ATOM 1486 O O . GLU A 1 184 ? 8.856 -4.746 -21.940 1.00 92.62 184 GLU A O 1
ATOM 1491 N N . ASP A 1 185 ? 6.762 -4.647 -22.745 1.00 93.06 185 ASP A N 1
ATOM 1492 C CA . ASP A 1 185 ? 6.878 -3.328 -23.366 1.00 93.06 185 ASP A CA 1
ATOM 1493 C C . ASP A 1 185 ? 6.439 -2.175 -22.457 1.00 93.06 185 ASP A C 1
ATOM 1495 O O . ASP A 1 185 ? 6.378 -1.032 -22.913 1.00 93.06 185 ASP A O 1
ATOM 1499 N N . LEU A 1 186 ? 6.134 -2.426 -21.178 1.00 94.50 186 LEU A N 1
ATOM 1500 C CA . LEU A 1 186 ? 5.715 -1.373 -20.248 1.00 94.50 186 LEU A CA 1
ATOM 1501 C C . LEU A 1 186 ? 6.803 -0.310 -20.063 1.00 94.50 186 LEU A C 1
ATOM 1503 O O . LEU A 1 186 ? 6.494 0.868 -19.911 1.00 94.50 186 LEU A O 1
ATOM 1507 N N . ILE A 1 187 ? 8.078 -0.708 -20.084 1.00 95.19 187 ILE A N 1
ATOM 1508 C CA . ILE A 1 187 ? 9.221 0.197 -19.927 1.00 95.19 187 ILE A CA 1
ATOM 1509 C C . ILE A 1 187 ? 10.002 0.244 -21.230 1.00 95.19 187 ILE A C 1
ATOM 1511 O O . ILE A 1 187 ? 10.624 -0.741 -21.622 1.00 95.19 187 ILE A O 1
ATOM 1515 N N . ILE A 1 188 ? 10.076 1.406 -21.870 1.00 95.00 188 ILE A N 1
ATOM 1516 C CA . ILE A 1 188 ? 10.760 1.590 -23.156 1.00 95.00 188 ILE A CA 1
ATOM 1517 C C . ILE A 1 188 ? 11.947 2.540 -23.036 1.00 95.00 188 ILE A C 1
ATOM 1519 O O . ILE A 1 188 ? 11.976 3.443 -22.200 1.00 95.00 188 ILE A O 1
ATOM 1523 N N . GLY A 1 189 ? 12.944 2.330 -23.895 1.00 93.94 189 GLY A N 1
ATOM 1524 C CA . GLY A 1 189 ? 14.035 3.283 -24.067 1.00 93.94 189 GLY A CA 1
ATOM 1525 C C . GLY A 1 189 ? 13.580 4.431 -24.968 1.00 93.94 189 GLY A C 1
ATOM 1526 O O . GLY A 1 189 ? 13.172 4.187 -26.100 1.00 93.94 189 GLY A O 1
ATOM 1527 N N . ARG A 1 190 ? 13.653 5.680 -24.501 1.00 91.19 190 ARG A N 1
ATOM 1528 C CA . ARG A 1 190 ? 13.263 6.869 -25.273 1.00 91.19 190 ARG A CA 1
ATOM 1529 C C . ARG A 1 190 ? 14.189 8.042 -24.956 1.00 91.19 190 ARG A C 1
ATOM 1531 O O . ARG A 1 190 ? 14.481 8.300 -23.796 1.00 91.19 190 ARG A O 1
ATOM 1538 N N . HIS A 1 191 ? 14.659 8.752 -25.986 1.00 87.31 191 HIS A N 1
ATOM 1539 C CA . HIS A 1 191 ? 15.552 9.921 -25.857 1.00 87.31 191 HIS A CA 1
ATOM 1540 C C . HIS A 1 191 ? 16.781 9.688 -24.950 1.00 87.31 191 HIS A C 1
ATOM 1542 O O . HIS A 1 191 ? 17.172 10.567 -24.188 1.00 87.31 191 HIS A O 1
ATOM 1548 N N . GLY A 1 192 ? 17.383 8.495 -25.014 1.00 89.06 192 GLY A N 1
ATOM 1549 C CA . GLY A 1 192 ? 18.567 8.158 -24.215 1.00 89.06 192 GLY A CA 1
ATOM 1550 C C . GLY A 1 192 ? 18.289 7.838 -22.741 1.00 89.06 192 GLY A C 1
ATOM 1551 O O . GLY A 1 192 ? 19.232 7.734 -21.969 1.00 89.06 192 GLY A O 1
ATOM 1552 N N . THR A 1 193 ? 17.028 7.651 -22.342 1.00 93.50 193 THR A N 1
ATOM 1553 C CA . THR A 1 193 ? 16.642 7.190 -20.997 1.00 93.50 193 THR A CA 1
ATOM 1554 C C . THR A 1 193 ? 15.537 6.126 -21.059 1.00 93.50 193 THR A C 1
ATOM 1556 O O . THR A 1 193 ? 15.187 5.673 -22.150 1.00 93.50 193 THR A O 1
ATOM 1559 N N . PHE A 1 194 ? 15.004 5.708 -19.908 1.00 94.88 194 PHE A N 1
ATOM 1560 C CA . PHE A 1 194 ? 13.911 4.745 -19.768 1.00 94.88 194 PHE A CA 1
ATOM 1561 C C . PHE A 1 194 ? 12.656 5.412 -19.206 1.00 94.88 194 PHE A C 1
ATOM 1563 O O . PHE A 1 194 ? 12.726 6.192 -18.257 1.00 94.88 194 PHE A O 1
ATOM 1570 N N . VAL A 1 195 ? 11.508 5.111 -19.810 1.00 95.50 195 VAL A N 1
ATOM 1571 C CA . VAL A 1 195 ? 10.200 5.681 -19.459 1.00 95.50 195 VAL A CA 1
ATOM 1572 C C . VAL A 1 195 ? 9.115 4.613 -19.515 1.00 95.50 195 VAL A C 1
ATOM 1574 O O . VAL A 1 195 ? 9.290 3.590 -20.179 1.00 95.50 195 VAL A O 1
ATOM 1577 N N . ILE A 1 196 ? 7.979 4.879 -18.869 1.00 95.50 196 ILE A N 1
ATOM 1578 C CA . ILE A 1 196 ? 6.755 4.112 -19.112 1.00 95.50 196 ILE A CA 1
ATOM 1579 C C . ILE A 1 196 ? 6.299 4.342 -20.553 1.00 95.50 196 ILE A C 1
ATOM 1581 O O . ILE A 1 196 ? 6.310 5.470 -21.055 1.00 95.50 196 ILE A O 1
ATOM 1585 N N . ASN A 1 197 ? 5.930 3.261 -21.226 1.00 94.50 197 ASN A N 1
ATOM 1586 C CA . ASN A 1 197 ? 5.418 3.284 -22.580 1.00 94.50 197 ASN A CA 1
ATOM 1587 C C . ASN A 1 197 ? 4.038 3.970 -22.616 1.00 94.50 197 ASN A C 1
ATOM 1589 O O . ASN A 1 197 ? 3.114 3.479 -21.967 1.00 94.50 197 ASN A O 1
ATOM 1593 N N . PRO A 1 198 ? 3.874 5.071 -23.380 1.00 91.19 198 PRO A N 1
ATOM 1594 C CA . PRO A 1 198 ? 2.612 5.811 -23.463 1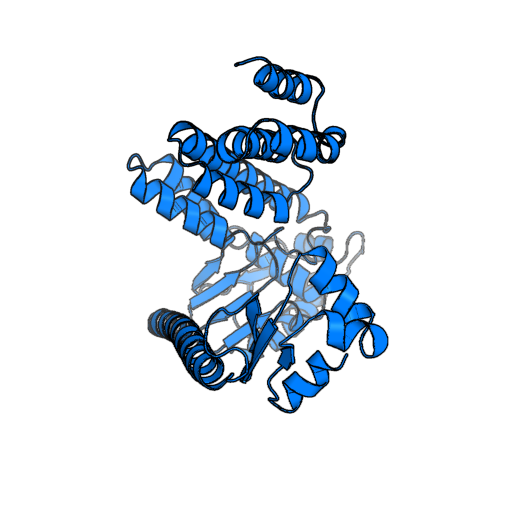.00 91.19 198 PRO A CA 1
ATOM 1595 C C . PRO A 1 198 ? 1.426 5.021 -24.025 1.00 91.19 198 PRO A C 1
ATOM 1597 O O . PRO A 1 198 ? 0.305 5.510 -23.965 1.00 91.19 198 PRO A O 1
ATOM 1600 N N . GLU A 1 199 ? 1.657 3.841 -24.605 1.00 91.50 199 GLU A N 1
ATOM 1601 C CA . GLU A 1 199 ? 0.577 2.950 -25.038 1.00 91.50 199 GLU A CA 1
ATOM 1602 C C . GLU A 1 199 ? -0.177 2.294 -23.874 1.00 91.50 199 GLU A C 1
ATOM 1604 O O . GLU A 1 199 ? -1.254 1.745 -24.097 1.00 91.50 199 GLU A O 1
ATOM 1609 N N . TYR A 1 200 ? 0.382 2.325 -22.659 1.00 91.31 200 TYR A N 1
ATOM 1610 C CA . TYR A 1 200 ? -0.245 1.788 -21.454 1.00 91.31 200 TYR A CA 1
ATOM 1611 C C . TYR A 1 200 ? -0.846 2.902 -20.599 1.00 91.31 200 TYR A C 1
ATOM 1613 O O . TYR A 1 200 ? -0.228 3.947 -20.381 1.00 91.31 200 TYR A O 1
ATOM 1621 N N . ASN A 1 201 ? -2.026 2.640 -20.041 1.00 90.44 201 ASN A N 1
ATOM 1622 C CA . ASN A 1 201 ? -2.645 3.505 -19.045 1.00 90.44 201 ASN A CA 1
ATOM 1623 C C . ASN A 1 201 ? -2.248 3.007 -17.657 1.00 90.44 201 ASN A C 1
ATOM 1625 O O . ASN A 1 201 ? -2.795 2.023 -17.159 1.00 90.44 201 ASN A O 1
ATOM 1629 N N . VAL A 1 202 ? -1.273 3.670 -17.039 1.00 92.38 202 VAL A N 1
ATOM 1630 C CA . VAL A 1 202 ? -0.789 3.285 -15.711 1.00 92.38 202 VAL A CA 1
ATOM 1631 C C . VAL A 1 202 ? -1.547 4.043 -14.626 1.00 92.38 202 VAL A C 1
ATOM 1633 O O . VAL A 1 202 ? -1.522 5.271 -14.576 1.00 92.38 202 VAL A O 1
ATOM 1636 N N . TYR A 1 203 ? -2.189 3.295 -13.734 1.00 91.38 203 TYR A N 1
ATOM 1637 C CA . TYR A 1 203 ? -2.918 3.792 -12.575 1.00 91.38 203 TYR A CA 1
ATOM 1638 C C . TYR A 1 203 ? -2.184 3.394 -11.302 1.00 91.38 203 TYR A C 1
ATOM 1640 O O . TYR A 1 203 ? -2.086 2.210 -10.982 1.00 91.38 203 TYR A O 1
ATOM 1648 N N . THR A 1 204 ? -1.706 4.375 -10.545 1.00 92.31 204 THR A N 1
ATOM 1649 C CA . THR A 1 204 ? -1.016 4.117 -9.280 1.00 92.31 204 THR A CA 1
ATOM 1650 C C . THR A 1 204 ? -1.964 4.281 -8.097 1.00 92.31 204 THR A C 1
ATOM 1652 O O . THR A 1 204 ? -2.963 5.005 -8.164 1.00 92.31 204 THR A O 1
ATOM 1655 N N . ASP A 1 205 ? -1.729 3.560 -7.006 1.00 91.00 205 ASP A N 1
ATOM 1656 C CA . ASP A 1 205 ? -2.419 3.824 -5.739 1.00 91.00 205 ASP A CA 1
ATOM 1657 C C . ASP A 1 205 ? -2.078 5.197 -5.161 1.00 91.00 205 ASP A C 1
ATOM 1659 O O . ASP A 1 205 ? -2.989 5.859 -4.682 1.00 91.00 205 ASP A O 1
ATOM 1663 N N . PHE A 1 206 ? -0.839 5.678 -5.282 1.00 91.81 206 PHE A N 1
ATOM 1664 C CA . PHE A 1 206 ? -0.465 6.999 -4.779 1.00 91.81 206 PHE A CA 1
ATOM 1665 C C . PHE A 1 206 ? -1.138 8.154 -5.542 1.00 91.81 206 PHE A C 1
ATOM 1667 O O . PHE A 1 206 ? -1.573 9.110 -4.905 1.00 91.81 206 PHE A O 1
ATOM 1674 N N . ASP A 1 207 ? -1.321 8.074 -6.869 1.00 90.25 207 ASP A N 1
ATOM 1675 C CA . ASP A 1 207 ? -2.077 9.105 -7.604 1.00 90.25 207 ASP A CA 1
ATOM 1676 C C . ASP A 1 207 ? -3.568 9.077 -7.214 1.00 90.25 207 ASP A C 1
ATOM 1678 O O . ASP A 1 207 ? -4.191 10.131 -7.070 1.00 90.25 207 ASP A O 1
ATOM 1682 N N . ARG A 1 208 ? -4.143 7.881 -7.005 1.00 90.25 208 ARG A N 1
ATOM 1683 C CA . ARG A 1 208 ? -5.530 7.708 -6.525 1.00 90.25 208 ARG A CA 1
ATOM 1684 C C . ARG A 1 208 ? -5.704 8.190 -5.087 1.00 90.25 208 ARG A C 1
ATOM 1686 O O . ARG A 1 208 ? -6.718 8.804 -4.768 1.00 90.25 208 ARG A O 1
ATOM 1693 N N . PHE A 1 209 ? -4.717 7.934 -4.238 1.00 89.12 209 PHE A N 1
ATOM 1694 C CA . PHE A 1 209 ? -4.674 8.401 -2.864 1.00 89.12 209 PHE A CA 1
ATOM 1695 C C . PHE A 1 209 ? -4.678 9.927 -2.843 1.00 89.12 209 PHE A C 1
ATOM 1697 O O . PHE A 1 209 ? -5.568 10.518 -2.238 1.00 89.12 209 PHE A O 1
ATOM 1704 N N . GLU A 1 210 ? -3.777 10.579 -3.585 1.00 90.12 210 GLU A N 1
ATOM 1705 C CA . GLU A 1 210 ? -3.773 12.039 -3.700 1.00 90.12 210 GLU A CA 1
ATOM 1706 C C . GLU A 1 210 ? -5.080 12.597 -4.273 1.00 90.12 210 GLU A C 1
ATOM 1708 O O . GLU A 1 210 ? -5.539 13.647 -3.825 1.00 90.12 210 GLU A O 1
ATOM 1713 N N . ASP A 1 211 ? -5.687 11.929 -5.258 1.00 88.94 211 ASP A N 1
ATOM 1714 C CA . ASP A 1 211 ? -6.980 12.346 -5.805 1.00 88.94 211 ASP A CA 1
ATOM 1715 C C . ASP A 1 211 ? -8.090 12.288 -4.747 1.00 88.94 211 ASP A C 1
ATOM 1717 O O . ASP A 1 211 ? -8.819 13.267 -4.572 1.00 88.94 211 ASP A O 1
ATOM 1721 N N . ASN A 1 212 ? -8.161 11.200 -3.971 1.00 86.88 212 ASN A N 1
ATOM 1722 C CA . ASN A 1 212 ? -9.090 11.084 -2.847 1.00 86.88 212 ASN A CA 1
ATOM 1723 C C . ASN A 1 212 ? -8.854 12.194 -1.816 1.00 86.88 212 ASN A C 1
ATOM 1725 O O . ASN A 1 212 ? -9.813 12.826 -1.378 1.00 86.88 212 ASN A O 1
ATOM 1729 N N . CYS A 1 213 ? -7.591 12.490 -1.487 1.00 86.94 213 CYS A N 1
ATOM 1730 C CA . CYS A 1 213 ? -7.228 13.575 -0.573 1.00 86.94 213 CYS A CA 1
ATOM 1731 C C . CYS A 1 213 ? -7.730 14.934 -1.086 1.00 86.94 213 CYS A C 1
ATOM 1733 O O . CYS A 1 213 ? -8.414 15.659 -0.365 1.00 86.94 213 CYS A O 1
ATOM 1735 N N . ARG A 1 214 ? -7.438 15.262 -2.352 1.00 87.88 214 ARG A N 1
ATOM 1736 C CA . ARG A 1 214 ? -7.846 16.527 -2.987 1.00 87.88 214 ARG A CA 1
ATOM 1737 C C . ARG A 1 214 ? -9.367 16.668 -3.048 1.00 87.88 214 ARG A C 1
ATOM 1739 O O . ARG A 1 214 ? -9.902 17.738 -2.774 1.00 87.88 214 ARG A O 1
ATOM 1746 N N . ARG A 1 215 ? -10.079 15.591 -3.388 1.00 86.81 215 ARG A N 1
ATOM 1747 C CA . ARG A 1 215 ? -11.549 15.582 -3.439 1.00 86.81 215 ARG A CA 1
ATOM 1748 C C . ARG A 1 215 ? -12.165 15.717 -2.052 1.00 86.81 215 ARG A C 1
ATOM 1750 O O . ARG A 1 215 ? -13.165 16.408 -1.910 1.00 86.81 215 ARG A O 1
ATOM 1757 N N . MET A 1 216 ? -11.555 15.112 -1.036 1.00 83.06 216 MET A N 1
ATOM 1758 C CA . MET A 1 216 ? -12.018 15.188 0.349 1.00 83.06 216 MET A CA 1
ATOM 1759 C C . MET A 1 216 ? -11.928 16.613 0.922 1.00 83.06 216 MET A C 1
ATOM 1761 O O . MET A 1 216 ? -12.799 17.003 1.699 1.00 83.06 216 MET A O 1
ATOM 1765 N N . GLU A 1 217 ? -10.911 17.390 0.527 1.00 80.12 217 GLU A N 1
ATOM 1766 C CA . GLU A 1 217 ? -10.769 18.810 0.897 1.00 80.12 217 GLU A CA 1
ATOM 1767 C C . GLU A 1 217 ? -11.854 19.696 0.251 1.00 80.12 217 GLU A C 1
ATOM 1769 O O . GLU A 1 217 ? -12.280 20.682 0.851 1.00 80.12 217 GLU A O 1
ATOM 1774 N N . ALA A 1 218 ? -12.329 19.338 -0.946 1.00 83.69 218 ALA A N 1
ATOM 1775 C CA . ALA A 1 218 ? -13.362 20.080 -1.676 1.00 83.69 218 ALA A CA 1
ATOM 1776 C C . ALA A 1 218 ? -14.804 19.623 -1.370 1.00 83.69 218 ALA A C 1
ATOM 1778 O O . ALA A 1 218 ? -15.756 20.320 -1.726 1.00 83.69 218 ALA A O 1
ATOM 1779 N N . GLU A 1 219 ? -14.980 18.455 -0.750 1.00 84.69 219 GLU A N 1
ATOM 1780 C CA . GLU A 1 219 ? -16.288 17.848 -0.505 1.00 84.69 219 GLU A CA 1
ATOM 1781 C C . GLU A 1 219 ? -16.926 18.375 0.789 1.00 84.69 219 GLU A C 1
ATOM 1783 O O . GLU A 1 219 ? -16.370 18.247 1.882 1.00 84.69 219 GLU A O 1
ATOM 1788 N N . ALA A 1 220 ? -18.131 18.933 0.665 1.00 78.31 220 ALA A N 1
ATOM 1789 C CA . ALA A 1 220 ? -18.898 19.471 1.787 1.00 78.31 220 ALA A CA 1
ATOM 1790 C C . ALA A 1 220 ? -19.857 18.437 2.396 1.00 78.31 220 ALA A C 1
ATOM 1792 O O . ALA A 1 220 ? -20.288 18.596 3.538 1.00 78.31 220 ALA A O 1
ATOM 1793 N N . ASN A 1 221 ? -20.222 17.389 1.649 1.00 81.56 221 ASN A N 1
ATOM 1794 C CA . ASN A 1 221 ? -21.135 16.357 2.121 1.00 81.56 221 ASN A CA 1
ATOM 1795 C C . ASN A 1 221 ? -20.416 15.364 3.056 1.00 81.56 221 ASN A C 1
ATOM 1797 O O . ASN A 1 221 ? -19.553 14.613 2.592 1.00 81.56 221 ASN A O 1
ATOM 1801 N N . PRO A 1 222 ? -20.829 15.245 4.335 1.00 75.75 222 PRO A N 1
ATOM 1802 C CA . PRO A 1 222 ? -20.182 14.349 5.295 1.00 75.75 222 PRO A CA 1
ATOM 1803 C C . PRO A 1 222 ? -20.171 12.871 4.880 1.00 75.75 222 PRO A C 1
ATOM 1805 O O . PRO A 1 222 ? -19.238 12.145 5.217 1.00 75.75 222 PRO A O 1
ATOM 1808 N N . LYS A 1 223 ? -21.189 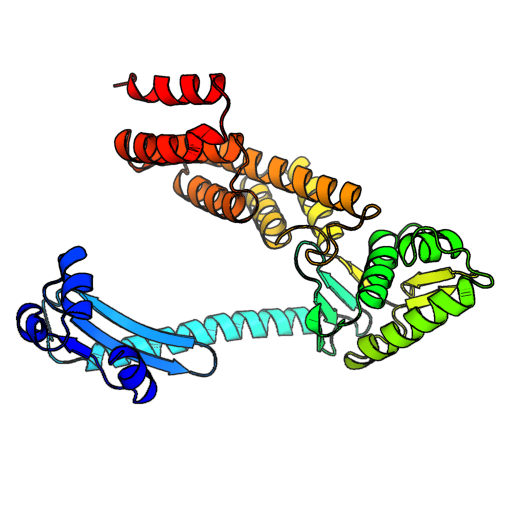12.401 4.143 1.00 77.44 223 LYS A N 1
ATOM 1809 C CA . LYS A 1 223 ? -21.250 11.001 3.686 1.00 77.44 223 LYS A CA 1
ATOM 1810 C C . LYS A 1 223 ? -20.231 10.725 2.584 1.00 77.44 223 LYS A C 1
ATOM 1812 O O . LYS A 1 223 ? -19.445 9.795 2.712 1.00 77.44 223 LYS A O 1
ATOM 1817 N N . ALA A 1 224 ? -20.204 11.569 1.553 1.00 78.19 224 ALA A N 1
ATOM 1818 C CA . ALA A 1 224 ? -19.242 11.452 0.458 1.00 78.19 224 ALA A CA 1
ATOM 1819 C C . ALA A 1 224 ? -17.800 11.645 0.956 1.00 78.19 224 ALA A C 1
ATOM 1821 O O . ALA A 1 224 ? -16.892 10.933 0.535 1.00 78.19 224 ALA A O 1
ATOM 1822 N N . GLN A 1 225 ? -17.595 12.542 1.925 1.00 78.38 225 GLN A N 1
ATOM 1823 C CA . GLN A 1 225 ? -16.305 12.721 2.585 1.00 78.38 225 GLN A CA 1
ATOM 1824 C C . GLN A 1 225 ? -15.859 11.454 3.337 1.00 78.38 225 GLN A C 1
ATOM 1826 O O . GLN A 1 225 ? -14.691 11.082 3.262 1.00 78.38 225 GLN A O 1
ATOM 1831 N N . SER A 1 226 ? -16.782 10.757 4.012 1.00 76.00 226 SER A N 1
ATOM 1832 C CA . SER A 1 226 ? -16.490 9.488 4.695 1.00 76.00 226 SER A CA 1
ATOM 1833 C C . SER A 1 226 ? -16.132 8.359 3.720 1.00 76.00 226 SER A C 1
ATOM 1835 O O . SER A 1 226 ? -15.270 7.544 4.035 1.00 76.00 226 SER A O 1
ATOM 1837 N N . GLU A 1 227 ? -16.766 8.305 2.546 1.00 78.75 227 GLU A N 1
ATOM 1838 C CA . GLU A 1 227 ? -16.444 7.327 1.495 1.00 78.75 227 GLU A CA 1
ATOM 1839 C C . GLU A 1 227 ? -15.062 7.592 0.878 1.00 78.75 227 GLU A C 1
ATOM 1841 O O . GLU A 1 227 ? -14.268 6.667 0.711 1.00 78.75 227 GLU A O 1
ATOM 1846 N N . LEU A 1 228 ? -14.748 8.860 0.588 1.00 78.31 228 LEU A N 1
ATOM 1847 C CA . LEU A 1 228 ? -13.430 9.275 0.092 1.00 78.31 228 LEU A CA 1
ATOM 1848 C C . LEU A 1 228 ? -12.324 8.971 1.102 1.00 78.31 228 LEU A C 1
ATOM 1850 O O . LEU A 1 228 ? -11.247 8.516 0.720 1.00 78.31 228 LEU A O 1
ATOM 1854 N N . TYR A 1 229 ? -12.609 9.193 2.384 1.00 79.12 229 TYR A N 1
ATOM 1855 C CA . TYR A 1 229 ? -11.710 8.846 3.471 1.00 79.12 229 TYR A CA 1
ATOM 1856 C C . TYR A 1 229 ? -11.423 7.343 3.509 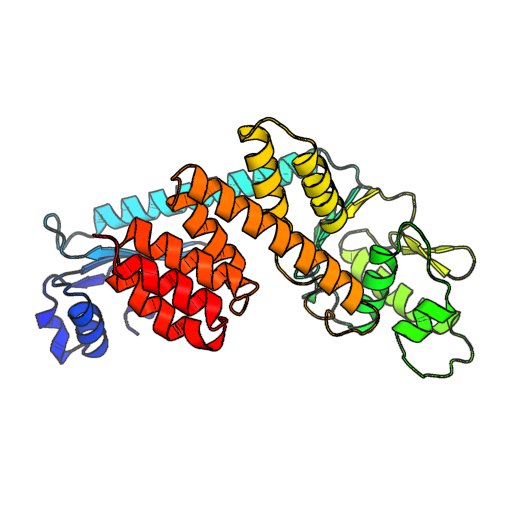1.00 79.12 229 TYR A C 1
ATOM 1858 O O . TYR A 1 229 ? -10.262 6.941 3.476 1.00 79.12 229 TYR A O 1
ATOM 1866 N N . GLN A 1 230 ? -12.470 6.513 3.523 1.00 76.69 230 GLN A N 1
ATOM 1867 C CA . GLN A 1 230 ? -12.305 5.063 3.558 1.00 76.69 230 GLN A CA 1
ATOM 1868 C C . GLN A 1 230 ? -11.507 4.576 2.341 1.00 76.69 230 GLN A C 1
ATOM 1870 O O . GLN A 1 230 ? -10.569 3.797 2.489 1.00 76.69 230 GLN A O 1
ATOM 1875 N N . GLY A 1 231 ? -11.796 5.118 1.155 1.00 79.06 231 GLY A N 1
ATOM 1876 C CA . GLY A 1 231 ? -11.025 4.825 -0.049 1.00 79.06 231 GLY A CA 1
ATOM 1877 C C . GLY A 1 231 ? -9.561 5.273 0.024 1.00 79.06 231 GLY A C 1
ATOM 1878 O O . GLY A 1 231 ? -8.709 4.633 -0.580 1.00 79.06 231 GLY A O 1
ATOM 1879 N N . ALA A 1 232 ? -9.233 6.359 0.731 1.00 82.00 232 ALA A N 1
ATOM 1880 C CA . ALA A 1 232 ? -7.848 6.791 0.928 1.00 82.00 232 ALA A CA 1
ATOM 1881 C C . ALA A 1 232 ? -7.093 5.864 1.895 1.00 82.00 232 ALA A C 1
ATOM 1883 O O . ALA A 1 232 ? -5.969 5.464 1.599 1.00 82.00 232 ALA A O 1
ATOM 1884 N N . VAL A 1 233 ? -7.718 5.482 3.012 1.00 80.62 233 VAL A N 1
ATOM 1885 C CA . VAL A 1 233 ? -7.120 4.565 3.996 1.00 80.62 233 VAL A CA 1
ATOM 1886 C C . VAL A 1 233 ? -6.888 3.180 3.391 1.00 80.62 233 VAL A C 1
ATOM 1888 O O . VAL A 1 233 ? -5.811 2.625 3.553 1.00 80.62 233 VAL A O 1
ATOM 1891 N N . GLU A 1 234 ? -7.839 2.652 2.614 1.00 81.06 234 GLU A N 1
ATOM 1892 C CA . GLU A 1 234 ? -7.689 1.353 1.936 1.00 81.06 234 GLU A CA 1
ATOM 1893 C C . GLU A 1 234 ? -6.518 1.318 0.933 1.00 81.06 234 GLU A C 1
ATOM 1895 O O . GLU A 1 234 ? -5.976 0.249 0.645 1.00 81.06 234 GLU A O 1
ATOM 1900 N N . LEU A 1 235 ? -6.120 2.473 0.384 1.00 83.50 235 LEU A N 1
ATOM 1901 C CA . LEU A 1 235 ? -4.990 2.574 -0.542 1.00 83.50 235 LEU A CA 1
ATOM 1902 C C . LEU A 1 235 ? -3.639 2.630 0.180 1.00 83.50 235 LEU A C 1
ATOM 1904 O O . LEU A 1 235 ? -2.660 2.140 -0.377 1.00 83.50 235 LEU A O 1
ATOM 1908 N N . TYR A 1 236 ? -3.575 3.205 1.384 1.00 87.12 236 TYR A N 1
ATOM 1909 C CA . TYR A 1 236 ? -2.333 3.348 2.144 1.00 87.12 236 TYR A CA 1
ATOM 1910 C C . TYR A 1 236 ? -2.114 2.134 3.057 1.00 87.12 236 TYR A C 1
ATOM 1912 O O . TYR A 1 236 ? -2.646 2.071 4.162 1.00 87.12 236 TYR A O 1
ATOM 1920 N N . ARG A 1 237 ? -1.325 1.157 2.594 1.00 83.94 237 ARG A N 1
ATOM 1921 C CA . ARG A 1 237 ? -1.009 -0.069 3.356 1.00 83.94 237 ARG A CA 1
ATOM 1922 C C . ARG A 1 237 ? 0.340 -0.012 4.076 1.00 83.94 237 ARG A C 1
ATOM 1924 O O . ARG A 1 237 ? 0.670 -0.934 4.811 1.00 83.94 237 ARG A O 1
ATOM 1931 N N . GLY A 1 238 ? 1.115 1.047 3.859 1.00 87.62 238 GLY A N 1
ATOM 1932 C CA . GLY A 1 238 ? 2.426 1.243 4.460 1.00 87.62 238 GLY A CA 1
ATOM 1933 C C . GLY A 1 238 ? 3.276 2.231 3.673 1.00 87.62 238 GLY A C 1
ATOM 1934 O O . GLY A 1 238 ? 2.785 2.963 2.807 1.00 87.62 238 GLY A O 1
ATOM 1935 N N . ASP A 1 239 ? 4.569 2.233 3.979 1.00 90.94 239 ASP A N 1
ATOM 1936 C CA . ASP A 1 239 ? 5.546 3.083 3.311 1.00 90.94 239 ASP A CA 1
ATOM 1937 C C . ASP A 1 239 ? 5.587 2.854 1.800 1.00 90.94 239 ASP A C 1
ATOM 1939 O O . ASP A 1 239 ? 5.451 1.735 1.306 1.00 90.94 239 ASP A O 1
ATOM 1943 N N . LEU A 1 240 ? 5.817 3.938 1.054 1.00 93.31 240 LEU A N 1
ATOM 1944 C CA . LEU A 1 240 ? 5.995 3.881 -0.391 1.00 93.31 240 LEU A CA 1
ATOM 1945 C C . LEU A 1 240 ? 7.187 2.963 -0.736 1.00 93.31 240 LEU A C 1
ATOM 1947 O O . LEU A 1 240 ? 8.323 3.301 -0.405 1.00 93.31 240 LEU A O 1
ATOM 1951 N N . PHE A 1 241 ? 6.909 1.848 -1.418 1.00 93.00 241 PHE A N 1
ATOM 1952 C CA . PHE A 1 241 ? 7.801 0.707 -1.646 1.00 93.00 241 PHE A CA 1
ATOM 1953 C C . PHE A 1 241 ? 8.480 0.232 -0.353 1.00 93.00 241 PHE A C 1
ATOM 1955 O O . PHE A 1 241 ? 9.679 0.452 -0.161 1.00 93.00 241 PHE A O 1
ATOM 1962 N N . SER A 1 242 ? 7.713 -0.428 0.516 1.00 89.62 242 SER A N 1
ATOM 1963 C CA . SER A 1 242 ? 8.116 -0.890 1.857 1.00 89.62 242 SER A CA 1
ATOM 1964 C C . SER A 1 242 ? 9.534 -1.484 1.921 1.00 89.62 242 SER A C 1
ATOM 1966 O O . SER A 1 242 ? 10.339 -1.065 2.753 1.00 89.62 242 SER A O 1
ATOM 1968 N N . LYS A 1 243 ? 9.895 -2.392 1.005 1.00 90.12 243 LYS A N 1
ATOM 1969 C CA . LYS A 1 243 ? 11.206 -3.066 0.984 1.00 90.12 243 LYS A CA 1
ATOM 1970 C C . LYS A 1 243 ? 12.383 -2.153 0.679 1.00 90.12 243 LYS A C 1
ATOM 1972 O O . LYS A 1 243 ? 13.491 -2.452 1.107 1.00 90.12 243 LYS A O 1
ATOM 1977 N N . ILE A 1 244 ? 12.180 -1.071 -0.070 1.00 92.19 244 ILE A N 1
ATOM 1978 C CA . ILE A 1 244 ? 13.243 -0.132 -0.467 1.00 92.19 244 ILE A CA 1
ATOM 1979 C C . ILE A 1 244 ? 13.020 1.272 0.104 1.00 92.19 244 ILE A C 1
ATOM 1981 O O . ILE A 1 244 ? 13.668 2.224 -0.333 1.00 92.19 244 ILE A O 1
ATOM 1985 N N . SER A 1 245 ? 12.148 1.415 1.104 1.00 90.00 245 SER A N 1
ATOM 1986 C CA . SER A 1 245 ? 11.825 2.695 1.747 1.00 90.00 245 SER A CA 1
ATOM 1987 C C . SER A 1 245 ? 13.060 3.394 2.336 1.00 90.00 245 SER A C 1
ATOM 1989 O O . SER A 1 245 ? 13.124 4.623 2.382 1.00 90.00 245 SER A O 1
ATOM 1991 N N . TYR A 1 246 ? 14.086 2.616 2.702 1.00 89.75 246 TYR A N 1
ATOM 1992 C CA . TYR A 1 246 ? 15.372 3.093 3.212 1.00 89.75 246 TYR A CA 1
ATOM 1993 C C . TYR A 1 246 ? 16.261 3.780 2.158 1.00 89.75 246 TYR A C 1
ATOM 1995 O O . TYR A 1 246 ? 17.282 4.375 2.507 1.00 89.75 246 TYR A O 1
ATOM 2003 N N . GLN A 1 247 ? 15.923 3.701 0.866 1.00 92.56 247 GLN A N 1
ATOM 2004 C CA . GLN A 1 247 ? 16.708 4.327 -0.197 1.00 92.56 247 GLN A CA 1
ATOM 2005 C C . GLN A 1 247 ? 16.642 5.855 -0.097 1.00 92.56 247 GLN A C 1
ATOM 2007 O O . GLN A 1 247 ? 15.570 6.452 -0.193 1.00 92.56 247 GLN A O 1
ATOM 2012 N N . HIS A 1 248 ? 17.798 6.518 0.010 1.00 92.00 248 HIS A N 1
ATOM 2013 C CA . HIS A 1 248 ? 17.879 7.967 0.245 1.00 92.00 248 HIS A CA 1
ATOM 2014 C C . HIS A 1 248 ? 17.107 8.826 -0.767 1.00 92.00 248 HIS A C 1
ATOM 2016 O O . HIS A 1 248 ? 16.559 9.865 -0.407 1.00 92.00 248 HIS A O 1
ATOM 2022 N N . TRP A 1 249 ? 17.052 8.408 -2.034 1.00 92.75 249 TRP A N 1
ATOM 2023 C CA . TRP A 1 249 ? 16.320 9.129 -3.077 1.00 92.75 249 TRP A CA 1
ATOM 2024 C C . TRP A 1 249 ? 14.793 8.981 -2.955 1.00 92.75 249 TRP A C 1
ATOM 2026 O O . TRP A 1 249 ? 14.061 9.819 -3.485 1.00 92.75 249 TRP A O 1
ATOM 2036 N N . LEU A 1 250 ? 14.312 7.942 -2.264 1.00 93.31 250 LEU A N 1
ATOM 2037 C CA . LEU A 1 250 ? 12.895 7.635 -2.070 1.00 93.31 250 LEU A CA 1
ATOM 2038 C C . LEU A 1 250 ? 12.351 8.218 -0.760 1.00 93.31 250 LEU A C 1
ATOM 2040 O O . LEU A 1 250 ? 11.215 8.696 -0.744 1.00 93.31 250 LEU A O 1
ATOM 2044 N N . MET A 1 251 ? 13.181 8.271 0.291 1.00 93.75 251 MET A N 1
ATOM 2045 C CA . MET A 1 251 ? 12.812 8.744 1.635 1.00 93.75 251 MET A CA 1
ATOM 2046 C C . MET A 1 251 ? 11.962 10.032 1.653 1.00 93.75 251 MET A C 1
ATOM 2048 O O . MET A 1 251 ? 10.959 10.048 2.366 1.00 93.75 251 MET A O 1
ATOM 2052 N N . PRO A 1 252 ? 12.261 11.100 0.873 1.00 94.25 252 PRO A N 1
ATOM 2053 C CA . PRO A 1 252 ? 11.432 12.308 0.891 1.00 94.25 252 PRO A CA 1
ATOM 2054 C C . PRO A 1 252 ? 9.993 12.065 0.420 1.00 94.25 252 PRO A C 1
ATOM 2056 O O . PRO A 1 252 ? 9.062 12.674 0.943 1.00 94.25 252 PRO A O 1
ATOM 2059 N N . LYS A 1 253 ? 9.794 11.174 -0.562 1.00 93.25 253 LYS A N 1
ATOM 2060 C CA . LYS A 1 253 ? 8.458 10.806 -1.051 1.00 93.25 253 LYS A CA 1
ATOM 2061 C C . LYS A 1 253 ? 7.737 9.888 -0.072 1.00 93.25 253 LYS A C 1
ATOM 2063 O O . LYS A 1 253 ? 6.551 10.093 0.161 1.00 93.25 253 LYS A O 1
ATOM 2068 N N . THR A 1 254 ? 8.442 8.926 0.519 1.00 94.00 254 THR A N 1
ATOM 2069 C CA . THR A 1 254 ? 7.885 8.059 1.566 1.00 94.00 254 THR A CA 1
ATOM 2070 C C . THR A 1 254 ? 7.380 8.893 2.741 1.00 94.00 254 THR A C 1
ATOM 2072 O O . THR A 1 254 ? 6.205 8.808 3.091 1.00 94.00 254 THR A O 1
ATOM 2075 N N . ALA A 1 255 ? 8.216 9.803 3.252 1.00 93.50 255 ALA A N 1
ATOM 2076 C CA . ALA A 1 255 ? 7.840 10.723 4.321 1.00 93.50 255 ALA A CA 1
ATOM 2077 C C . ALA A 1 255 ? 6.666 11.632 3.923 1.00 93.50 255 ALA A C 1
ATOM 2079 O O . ALA A 1 255 ? 5.791 11.900 4.742 1.00 93.50 255 ALA A O 1
ATOM 2080 N N . TYR A 1 256 ? 6.614 12.106 2.675 1.00 94.75 256 TYR A N 1
ATOM 2081 C CA . TYR A 1 256 ? 5.486 12.901 2.189 1.00 94.75 256 TYR A CA 1
ATOM 2082 C C . TYR A 1 256 ? 4.159 12.136 2.289 1.00 94.75 256 TYR A C 1
ATOM 2084 O O . TYR A 1 256 ? 3.229 12.631 2.923 1.00 94.75 256 TYR A O 1
ATOM 2092 N N . TYR A 1 257 ? 4.069 10.930 1.717 1.00 93.81 257 TYR A N 1
ATOM 2093 C CA . TYR A 1 257 ? 2.823 10.155 1.742 1.00 93.81 257 TYR A CA 1
ATOM 2094 C C . TYR A 1 257 ? 2.431 9.728 3.155 1.00 93.81 257 TYR A C 1
ATOM 2096 O O . TYR A 1 257 ? 1.254 9.807 3.498 1.00 93.81 257 TYR A O 1
ATOM 2104 N N . HIS A 1 258 ? 3.410 9.366 3.985 1.00 92.12 258 HIS A N 1
ATOM 2105 C CA . HIS A 1 258 ? 3.189 9.051 5.392 1.00 92.12 258 HIS A CA 1
ATOM 2106 C C . HIS A 1 258 ? 2.573 10.234 6.159 1.00 92.12 258 HIS A C 1
ATOM 2108 O O . HIS A 1 258 ? 1.533 10.094 6.799 1.00 92.12 258 HIS A O 1
ATOM 2114 N N . ASN A 1 259 ? 3.133 11.439 6.008 1.00 92.56 259 ASN A N 1
ATOM 2115 C CA . ASN A 1 259 ? 2.587 12.643 6.642 1.00 92.56 259 ASN A CA 1
ATOM 2116 C C . ASN A 1 259 ? 1.185 13.002 6.126 1.00 92.56 259 ASN A C 1
ATOM 2118 O O . ASN A 1 259 ? 0.334 13.445 6.899 1.00 92.56 259 ASN A O 1
ATOM 2122 N N . VAL A 1 260 ? 0.922 12.823 4.826 1.00 92.25 260 VAL A N 1
ATOM 2123 C CA . VAL A 1 260 ? -0.416 13.058 4.260 1.00 92.25 260 VAL A CA 1
ATOM 2124 C C . VAL A 1 260 ? -1.427 12.068 4.839 1.00 92.25 260 VAL A C 1
ATOM 2126 O O . VAL A 1 260 ? -2.521 12.490 5.215 1.00 92.25 260 VAL A O 1
ATOM 2129 N N . PHE A 1 261 ? -1.063 10.789 4.956 1.00 91.81 261 PHE A N 1
ATOM 2130 C CA . PHE A 1 261 ? -1.891 9.771 5.598 1.00 91.81 261 PHE A CA 1
ATOM 2131 C C . PHE A 1 261 ? -2.196 10.124 7.057 1.00 91.81 261 PHE A C 1
ATOM 2133 O O . PHE A 1 261 ? -3.373 10.235 7.405 1.00 91.81 261 PHE A O 1
ATOM 2140 N N . LEU A 1 262 ? -1.165 10.392 7.871 1.00 91.38 262 LEU A N 1
ATOM 2141 C CA . LEU A 1 262 ? -1.327 10.753 9.284 1.00 91.38 262 LEU A CA 1
ATOM 2142 C C . LEU A 1 262 ? -2.253 11.958 9.459 1.00 91.38 262 LEU A C 1
ATOM 2144 O O . LEU A 1 262 ? -3.187 11.920 10.256 1.00 91.38 262 LEU A O 1
ATOM 2148 N N . ARG A 1 263 ? -2.054 13.009 8.658 1.00 90.69 263 ARG A N 1
ATOM 2149 C CA . ARG A 1 263 ? -2.911 14.201 8.679 1.00 90.69 263 ARG A CA 1
ATOM 2150 C C . ARG A 1 263 ? -4.382 13.851 8.444 1.00 90.69 263 ARG A C 1
ATOM 2152 O O . ARG A 1 263 ? -5.260 14.361 9.130 1.00 90.69 263 ARG A O 1
ATOM 2159 N N . ILE A 1 264 ? -4.662 12.994 7.466 1.00 88.62 264 ILE A N 1
ATOM 2160 C CA . ILE A 1 264 ? -6.033 12.657 7.068 1.00 88.62 264 ILE A CA 1
ATOM 2161 C C . ILE A 1 264 ? -6.708 11.757 8.094 1.00 88.62 264 ILE A C 1
ATOM 2163 O O . ILE A 1 264 ? -7.872 11.991 8.428 1.00 88.62 264 ILE A O 1
ATOM 2167 N N . ILE A 1 265 ? -5.998 10.747 8.601 1.00 88.06 265 ILE A N 1
ATOM 2168 C CA . ILE A 1 265 ? -6.560 9.848 9.606 1.00 88.06 265 ILE A CA 1
ATOM 2169 C C . ILE A 1 265 ? -6.862 10.581 10.905 1.00 88.06 265 ILE A C 1
ATOM 2171 O O . ILE A 1 265 ? -7.974 10.439 11.407 1.00 88.06 265 ILE A O 1
ATOM 2175 N N . LYS A 1 266 ? -5.961 11.449 11.370 1.00 91.00 266 LYS A N 1
ATOM 2176 C CA . LYS A 1 266 ? -6.176 12.269 12.567 1.00 91.00 266 LYS A CA 1
ATOM 2177 C C . LYS A 1 266 ? -7.395 13.177 12.421 1.00 91.00 266 LYS A C 1
ATOM 2179 O O . LYS A 1 266 ? -8.312 13.096 13.231 1.00 91.00 266 LYS A O 1
ATOM 2184 N N . CYS A 1 267 ? -7.512 13.911 11.310 1.00 88.19 267 CYS A N 1
ATOM 2185 C CA . CYS A 1 267 ? -8.702 14.730 11.051 1.00 88.19 267 CYS A CA 1
ATOM 2186 C C . CYS A 1 267 ? -10.007 13.913 11.008 1.00 88.19 267 CYS A C 1
ATOM 2188 O O . CYS A 1 267 ? -11.072 14.411 11.376 1.00 88.19 267 CYS A O 1
ATOM 2190 N N . TYR A 1 268 ? -9.970 12.670 10.522 1.00 86.44 268 TYR A N 1
ATOM 2191 C CA . TYR A 1 268 ? -11.150 11.806 10.534 1.00 86.44 268 TYR A CA 1
ATOM 2192 C C . TYR A 1 268 ? -11.499 11.319 11.940 1.00 86.44 268 TYR A C 1
ATOM 2194 O O . TYR A 1 268 ? -12.674 11.334 12.309 1.00 86.44 268 TYR A O 1
ATOM 2202 N N . ILE A 1 269 ? -10.496 10.914 12.720 1.00 89.00 269 ILE A N 1
ATOM 2203 C CA . ILE A 1 269 ? -10.654 10.489 14.112 1.00 89.00 269 ILE A CA 1
ATOM 2204 C C . ILE A 1 269 ? -11.279 11.624 14.927 1.00 89.00 269 ILE A C 1
ATOM 2206 O O . ILE A 1 269 ? -12.332 11.417 15.530 1.00 89.00 269 ILE A O 1
ATOM 2210 N N . GLU A 1 270 ? -10.716 12.832 14.849 1.00 89.31 270 GLU A N 1
ATOM 2211 C CA . GLU A 1 270 ? -11.243 14.044 15.487 1.00 89.31 270 GLU A CA 1
ATOM 2212 C C . GLU A 1 270 ? -12.716 14.276 15.129 1.00 89.31 270 GLU A C 1
ATOM 2214 O O . GLU A 1 270 ? -13.572 14.350 16.012 1.00 89.31 270 GLU A O 1
ATOM 2219 N N . ARG A 1 271 ? -13.057 14.275 13.834 1.00 85.88 271 ARG A N 1
ATOM 2220 C CA . ARG A 1 271 ? -14.445 14.453 13.371 1.00 85.88 271 ARG A CA 1
ATOM 2221 C C . ARG A 1 271 ? -15.394 13.381 13.897 1.00 85.88 271 ARG A C 1
ATOM 2223 O O . ARG A 1 271 ? -16.553 13.675 14.190 1.00 85.88 271 ARG A O 1
ATOM 2230 N N . LYS A 1 272 ? -14.948 12.126 13.990 1.00 84.75 272 LYS A N 1
ATOM 2231 C CA . LYS A 1 272 ? -15.764 11.033 14.539 1.00 84.75 272 LYS A CA 1
ATOM 2232 C C . LYS A 1 272 ? -15.950 11.161 16.044 1.00 84.75 272 LYS A C 1
ATOM 2234 O O . LYS A 1 272 ? -17.056 10.908 16.522 1.00 84.75 272 LYS A O 1
ATOM 2239 N N . MET A 1 273 ? -14.932 11.623 16.766 1.00 86.75 273 MET A N 1
ATOM 2240 C CA . MET A 1 273 ? -15.053 11.959 18.184 1.00 86.75 273 MET A CA 1
ATOM 2241 C C . MET A 1 273 ? -16.023 13.127 18.412 1.00 86.75 273 MET A C 1
ATOM 2243 O O . MET A 1 273 ? -16.894 13.017 19.272 1.00 86.75 273 MET A O 1
ATOM 2247 N N . GLU A 1 274 ? -15.958 14.196 17.609 1.00 87.94 274 GLU A N 1
ATOM 2248 C CA . GLU A 1 274 ? -16.893 15.337 17.672 1.00 87.94 274 GLU A CA 1
ATOM 2249 C C . GLU A 1 274 ? -18.353 14.929 17.410 1.00 87.94 274 GLU A C 1
ATOM 2251 O O . GLU A 1 274 ? -19.280 15.472 18.010 1.00 87.94 274 GLU A O 1
ATOM 2256 N N . GLN A 1 275 ? -18.567 13.943 16.534 1.00 85.25 275 GLN A N 1
ATOM 2257 C CA . GLN A 1 275 ? -19.887 13.371 16.236 1.00 85.25 275 GLN A CA 1
ATOM 2258 C C . GLN A 1 275 ? -20.380 12.384 17.311 1.00 85.25 275 GLN A C 1
ATOM 2260 O O . GLN A 1 275 ? -21.513 11.910 17.225 1.00 85.25 275 GLN A O 1
ATOM 2265 N N . GLY A 1 276 ? -19.545 12.044 18.299 1.00 83.31 276 GLY A N 1
ATOM 2266 C CA . GLY A 1 276 ? -19.830 11.021 19.309 1.00 83.31 276 GLY A CA 1
ATOM 2267 C C . GLY A 1 276 ? -19.763 9.578 18.788 1.00 83.31 276 GLY A C 1
ATOM 2268 O O . GLY A 1 276 ? -20.123 8.647 19.510 1.00 83.31 276 GLY A O 1
ATOM 2269 N N . ASP A 1 277 ? -19.294 9.356 17.555 1.00 83.56 277 ASP A N 1
ATOM 2270 C CA . ASP A 1 277 ? -19.105 8.022 16.972 1.00 83.56 277 ASP A CA 1
ATOM 2271 C C . ASP A 1 277 ? -17.742 7.442 17.379 1.00 83.56 277 ASP A C 1
ATOM 2273 O O . ASP A 1 277 ? -16.824 7.239 16.577 1.00 83.56 277 ASP A O 1
ATOM 2277 N N . TYR A 1 278 ? -17.611 7.154 18.675 1.00 82.88 278 TYR A N 1
ATOM 2278 C CA . TYR A 1 278 ? -16.389 6.593 19.252 1.00 82.88 278 TYR A CA 1
ATOM 2279 C C . TYR A 1 278 ? -16.066 5.186 18.730 1.00 82.88 278 TYR A C 1
ATOM 2281 O O . TYR A 1 278 ? -14.925 4.740 18.827 1.00 82.88 278 TYR A O 1
ATOM 2289 N N . CYS A 1 279 ? -17.043 4.467 18.169 1.00 80.56 279 CYS A N 1
ATOM 2290 C CA . CYS A 1 279 ? -16.805 3.152 17.577 1.00 80.56 279 CYS A CA 1
ATOM 2291 C C . CYS A 1 279 ? -16.048 3.267 16.251 1.00 80.56 279 CYS A C 1
ATOM 2293 O O . CYS A 1 279 ? -15.092 2.521 16.031 1.00 80.56 279 CYS A O 1
ATOM 2295 N N . ALA A 1 280 ? -16.449 4.194 15.375 1.00 78.62 280 ALA A N 1
ATOM 2296 C CA . ALA A 1 280 ? -15.721 4.457 14.139 1.00 78.62 280 ALA A CA 1
ATOM 2297 C C . ALA A 1 280 ? -14.345 5.083 14.407 1.00 78.62 280 ALA A C 1
ATOM 2299 O O . ALA A 1 280 ? -13.374 4.659 13.781 1.00 78.62 280 ALA A O 1
ATOM 2300 N N . ALA A 1 281 ? -14.253 6.017 15.363 1.00 84.56 281 ALA A N 1
ATOM 2301 C CA . ALA A 1 281 ? -12.980 6.609 15.778 1.00 84.56 281 ALA A CA 1
ATOM 2302 C C . ALA A 1 281 ? -12.003 5.541 16.295 1.00 84.56 281 ALA A C 1
ATOM 2304 O O . ALA A 1 281 ? -10.857 5.494 15.862 1.00 84.56 281 ALA A O 1
ATOM 2305 N N . HIS A 1 282 ? -12.475 4.623 17.149 1.00 82.75 282 HIS A N 1
ATOM 2306 C CA . HIS A 1 282 ? -11.647 3.537 17.677 1.00 82.75 282 HIS A CA 1
ATOM 2307 C C . HIS A 1 282 ? -11.070 2.648 16.572 1.00 82.75 282 HIS A C 1
ATOM 2309 O O . HIS A 1 282 ? -9.897 2.300 16.627 1.00 82.75 282 HIS A O 1
ATOM 2315 N N . ARG A 1 283 ? -11.881 2.263 15.575 1.00 82.12 283 ARG A N 1
ATOM 2316 C CA . ARG A 1 283 ? -11.387 1.454 14.446 1.00 82.12 283 ARG A CA 1
ATOM 2317 C C . ARG A 1 283 ? -10.292 2.192 13.677 1.00 82.12 283 ARG A C 1
ATOM 2319 O O . ARG A 1 283 ? -9.225 1.631 13.482 1.00 82.12 283 ARG A O 1
ATOM 2326 N N . ALA A 1 284 ? -10.530 3.458 13.334 1.00 81.94 284 ALA A N 1
ATOM 2327 C CA . ALA A 1 284 ? -9.564 4.264 12.593 1.00 81.94 284 ALA A CA 1
ATOM 2328 C C . ALA A 1 284 ? -8.246 4.479 13.356 1.00 81.94 284 ALA A C 1
ATOM 2330 O O . ALA A 1 284 ? -7.181 4.389 12.753 1.00 81.94 284 ALA A O 1
ATOM 2331 N N . VAL A 1 285 ? -8.301 4.720 14.673 1.00 84.56 285 VAL A N 1
ATOM 2332 C CA . VAL A 1 285 ? -7.092 4.835 15.506 1.00 84.56 285 VAL A CA 1
ATOM 2333 C C . VAL A 1 285 ? -6.319 3.523 15.545 1.00 84.56 285 VAL A C 1
ATOM 2335 O O . VAL A 1 285 ? -5.110 3.540 15.354 1.00 84.56 285 VAL A O 1
ATOM 2338 N N . VAL A 1 286 ? -6.990 2.386 15.745 1.00 82.44 286 VAL A N 1
ATOM 2339 C CA . VAL A 1 286 ? -6.323 1.073 15.755 1.00 82.44 286 VAL A CA 1
ATOM 2340 C C . VAL A 1 286 ? -5.634 0.795 14.418 1.00 82.44 286 VAL A C 1
ATOM 2342 O O . VAL A 1 286 ? -4.475 0.381 14.410 1.00 82.44 286 VAL A O 1
ATOM 2345 N N . ASP A 1 287 ? -6.310 1.069 13.302 1.00 79.25 287 ASP A N 1
ATOM 2346 C CA . ASP A 1 287 ? -5.741 0.886 11.966 1.00 79.25 287 ASP A CA 1
ATOM 2347 C C . ASP A 1 287 ? -4.522 1.803 11.756 1.00 79.25 287 ASP A C 1
ATOM 2349 O O . ASP A 1 287 ? -3.481 1.347 11.286 1.00 79.25 287 ASP A O 1
ATOM 2353 N N . ALA A 1 288 ? -4.593 3.069 12.178 1.00 83.56 288 ALA A N 1
ATOM 2354 C CA . ALA A 1 288 ? -3.469 4.003 12.090 1.00 83.56 288 ALA A CA 1
ATOM 2355 C C . ALA A 1 288 ? -2.284 3.601 12.981 1.00 83.56 288 ALA A C 1
ATOM 2357 O O . ALA A 1 288 ? -1.143 3.639 12.529 1.00 83.56 288 ALA A O 1
ATOM 2358 N N . MET A 1 289 ? -2.544 3.158 14.213 1.00 83.12 289 MET A N 1
ATOM 2359 C CA . MET A 1 289 ? -1.510 2.700 15.147 1.00 83.12 289 MET A CA 1
ATOM 2360 C C . MET A 1 289 ? -0.843 1.395 14.703 1.00 83.12 289 MET A C 1
ATOM 2362 O O . MET A 1 289 ? 0.278 1.115 15.116 1.00 83.12 289 MET A O 1
ATOM 2366 N N . SER A 1 290 ? -1.499 0.594 13.855 1.00 82.81 290 SER A N 1
ATOM 2367 C CA . SER A 1 290 ? -0.855 -0.572 13.237 1.00 82.81 290 SER A CA 1
ATOM 2368 C C . SER A 1 290 ? 0.273 -0.179 12.272 1.00 82.81 290 SER A C 1
ATOM 2370 O O . SER A 1 290 ? 1.197 -0.963 12.065 1.00 82.81 290 SER A O 1
ATOM 2372 N N . LEU A 1 291 ? 0.209 1.040 11.722 1.00 80.38 291 LEU A N 1
ATOM 2373 C CA . LEU A 1 291 ? 1.196 1.603 10.800 1.00 80.38 291 LEU A CA 1
ATOM 2374 C C . LEU A 1 291 ? 2.203 2.504 11.521 1.00 80.38 291 LEU A C 1
ATOM 2376 O O . LEU A 1 291 ? 3.396 2.423 11.240 1.00 80.38 291 LEU A O 1
ATOM 2380 N N . ASP A 1 292 ? 1.734 3.335 12.455 1.00 82.69 292 ASP A N 1
ATOM 2381 C CA . ASP A 1 292 ? 2.580 4.191 13.288 1.00 82.69 292 ASP A CA 1
ATOM 2382 C C . ASP A 1 292 ? 2.186 4.091 14.774 1.00 82.69 292 ASP A C 1
ATOM 2384 O O . ASP A 1 292 ? 1.388 4.888 15.280 1.00 82.69 292 ASP A O 1
ATOM 2388 N N . PRO A 1 293 ? 2.724 3.096 15.503 1.00 83.19 293 PRO A N 1
ATOM 2389 C CA . PRO A 1 293 ? 2.388 2.885 16.909 1.00 83.19 293 PRO A CA 1
ATOM 2390 C C . PRO A 1 293 ? 2.967 3.961 17.838 1.00 83.19 293 PRO A C 1
ATOM 2392 O O . PRO A 1 293 ? 2.539 4.065 18.990 1.00 83.19 293 PRO A O 1
ATOM 2395 N N . TYR A 1 294 ? 3.940 4.746 17.369 1.00 85.06 294 TYR A N 1
ATOM 2396 C CA . TYR A 1 294 ? 4.693 5.696 18.189 1.00 85.06 294 TYR A CA 1
ATOM 2397 C C . TYR A 1 294 ? 4.227 7.145 18.013 1.00 85.06 294 TYR A C 1
ATOM 2399 O O . TYR A 1 294 ? 4.737 8.033 18.698 1.00 85.06 294 TYR A O 1
ATOM 2407 N N . ASP A 1 295 ? 3.248 7.404 17.141 1.00 89.56 295 ASP A N 1
ATOM 2408 C CA . ASP A 1 295 ? 2.688 8.741 16.974 1.00 89.56 295 ASP A CA 1
ATOM 2409 C C . ASP A 1 295 ? 1.967 9.205 18.252 1.00 89.56 295 ASP A C 1
ATOM 2411 O O . ASP A 1 295 ? 1.015 8.587 18.742 1.00 89.56 295 ASP A O 1
ATOM 2415 N N . SER A 1 296 ? 2.436 10.325 18.803 1.00 90.12 296 SER A N 1
ATOM 2416 C CA . SER A 1 296 ? 1.945 10.857 20.078 1.00 90.12 296 SER A CA 1
ATOM 2417 C C . SER A 1 296 ? 0.468 11.274 20.049 1.00 90.12 296 SER A C 1
ATOM 2419 O O . SER A 1 296 ? -0.230 11.154 21.058 1.00 90.12 296 SER A O 1
ATOM 2421 N N . GLU A 1 297 ? -0.029 11.765 18.910 1.00 91.00 297 GLU A N 1
ATOM 2422 C CA . GLU A 1 297 ? -1.408 12.239 18.772 1.00 91.00 297 GLU A CA 1
ATOM 2423 C C . GLU A 1 297 ? -2.360 11.050 18.634 1.00 91.00 297 GLU A C 1
ATOM 2425 O O . GLU A 1 297 ? -3.357 11.009 19.346 1.00 91.00 297 GLU A O 1
ATOM 2430 N N . LEU A 1 298 ? -2.004 10.024 17.850 1.00 89.31 298 LEU A N 1
ATOM 2431 C CA . LEU A 1 298 ? -2.780 8.779 17.770 1.00 89.31 298 LEU A CA 1
ATOM 2432 C C . LEU A 1 298 ? -2.901 8.095 19.138 1.00 89.31 298 LEU A C 1
ATOM 2434 O O . LEU A 1 298 ? -3.985 7.652 19.523 1.00 89.31 298 LEU A O 1
ATOM 2438 N N . ASN A 1 299 ? -1.804 8.053 19.902 1.00 88.75 299 ASN A N 1
ATOM 2439 C CA . ASN A 1 299 ? -1.817 7.550 21.276 1.00 88.75 299 ASN A CA 1
ATOM 2440 C C . ASN A 1 299 ? -2.727 8.399 22.184 1.00 88.75 299 ASN A C 1
ATOM 2442 O O . ASN A 1 299 ? -3.475 7.849 22.993 1.00 88.75 299 ASN A O 1
ATOM 2446 N N . THR A 1 300 ? -2.715 9.727 22.023 1.00 89.56 300 THR A N 1
ATOM 2447 C CA . THR A 1 300 ? -3.610 10.639 22.757 1.00 89.56 300 THR A CA 1
ATOM 2448 C C . THR A 1 300 ? -5.079 10.360 22.419 1.00 89.56 300 THR A C 1
ATOM 2450 O O . THR A 1 300 ? -5.887 10.156 23.329 1.00 89.56 300 THR A O 1
ATOM 2453 N N . ASP A 1 301 ? -5.419 10.285 21.131 1.00 89.06 301 ASP A N 1
ATOM 2454 C CA . ASP A 1 301 ? -6.772 10.008 20.639 1.00 89.06 301 ASP A CA 1
ATOM 2455 C C . ASP A 1 301 ? -7.286 8.654 21.134 1.00 89.06 301 ASP A C 1
ATOM 2457 O O . ASP A 1 301 ? -8.431 8.543 21.579 1.00 89.06 301 ASP A O 1
ATOM 2461 N N . MET A 1 302 ? -6.429 7.627 21.137 1.00 88.44 302 MET A N 1
ATOM 2462 C CA . MET A 1 302 ? -6.774 6.309 21.666 1.00 88.44 302 MET A CA 1
ATOM 2463 C C . MET A 1 302 ? -7.213 6.387 23.129 1.00 88.44 302 MET A C 1
ATOM 2465 O O . MET A 1 302 ? -8.240 5.813 23.499 1.00 88.44 302 MET A O 1
ATOM 2469 N N . ILE A 1 303 ? -6.490 7.142 23.964 1.00 87.81 303 ILE A N 1
ATOM 2470 C CA . ILE A 1 303 ? -6.836 7.284 25.382 1.00 87.81 303 ILE A CA 1
ATOM 2471 C C . ILE A 1 303 ? -8.172 8.015 25.556 1.00 87.81 303 ILE A C 1
ATOM 2473 O O . ILE A 1 303 ? -8.997 7.596 26.375 1.00 87.81 303 ILE A O 1
ATOM 2477 N N . LEU A 1 304 ? -8.421 9.069 24.769 1.00 87.81 304 LEU A N 1
ATOM 2478 C CA . LEU A 1 304 ? -9.703 9.783 24.769 1.00 87.81 304 LEU A CA 1
ATOM 2479 C C . LEU A 1 304 ? -10.858 8.842 24.407 1.00 87.81 304 LEU A C 1
ATOM 2481 O O . LEU A 1 304 ? -11.873 8.784 25.106 1.00 87.81 304 LEU A O 1
ATOM 2485 N N . ILE A 1 305 ? -10.690 8.053 23.348 1.00 86.44 305 ILE A N 1
ATOM 2486 C CA . ILE A 1 305 ? -11.694 7.093 22.888 1.00 86.44 305 ILE A CA 1
ATOM 2487 C C . ILE A 1 305 ? -11.937 6.007 23.941 1.00 86.44 305 ILE A C 1
ATOM 2489 O O . ILE A 1 305 ? -13.093 5.669 24.217 1.00 86.44 305 ILE A O 1
ATOM 2493 N N . MET A 1 306 ? -10.881 5.470 24.562 1.00 84.00 306 MET A N 1
ATOM 2494 C CA . MET A 1 306 ? -11.004 4.482 25.638 1.00 84.00 306 MET A CA 1
ATOM 2495 C C . MET A 1 306 ? -11.741 5.050 26.852 1.00 84.00 306 MET A C 1
ATOM 2497 O O . MET A 1 306 ? -12.615 4.374 27.397 1.00 84.00 306 MET A O 1
ATOM 2501 N N . TYR A 1 307 ? -11.459 6.299 27.234 1.00 85.06 307 TYR A N 1
ATOM 2502 C CA . TYR A 1 307 ? -12.164 6.982 28.318 1.00 85.06 307 TYR A CA 1
ATOM 2503 C C . TYR A 1 307 ? -13.668 7.075 28.032 1.00 85.06 307 TYR A C 1
ATOM 2505 O O . TYR A 1 307 ? -14.482 6.711 28.881 1.00 85.06 307 TYR A O 1
ATOM 2513 N N . HIS A 1 308 ? -14.046 7.482 26.817 1.00 81.00 308 HIS A N 1
ATOM 2514 C CA . HIS A 1 308 ? -15.450 7.629 26.427 1.00 81.00 308 HIS A CA 1
ATOM 2515 C C . HIS A 1 308 ? -16.196 6.297 26.235 1.00 81.00 308 HIS A C 1
ATOM 2517 O O . HIS A 1 308 ? -17.406 6.250 26.454 1.00 81.00 308 HIS A O 1
ATOM 2523 N N . ARG A 1 309 ? -15.513 5.209 25.847 1.00 79.00 309 ARG A N 1
ATOM 2524 C CA . ARG A 1 309 ? -16.143 3.887 25.641 1.00 79.00 309 ARG A CA 1
ATOM 2525 C C . ARG A 1 309 ? -16.164 3.001 26.883 1.00 79.00 309 ARG A C 1
ATOM 2527 O O . ARG A 1 309 ? -17.095 2.218 27.045 1.00 79.00 309 ARG A O 1
ATOM 2534 N N . GLY A 1 310 ? -15.117 3.068 27.699 1.00 73.81 310 GLY A N 1
ATOM 2535 C CA . GLY A 1 310 ? -14.819 2.086 28.742 1.00 73.81 310 GLY A CA 1
ATOM 2536 C C . GLY A 1 310 ? -14.508 2.684 30.116 1.00 73.81 310 GLY A C 1
ATOM 2537 O O . GLY A 1 310 ? -14.310 1.942 31.077 1.00 73.81 310 GLY A O 1
ATOM 2538 N N . GLY A 1 311 ? -14.496 4.014 30.231 1.00 78.31 311 GLY A N 1
ATOM 2539 C CA . GLY A 1 311 ? -14.256 4.726 31.480 1.00 78.31 311 GLY A CA 1
ATOM 2540 C C . GLY A 1 311 ? -12.776 4.921 31.819 1.00 78.31 311 GLY A C 1
ATOM 2541 O O . GLY A 1 311 ? -11.863 4.505 31.103 1.00 78.31 311 GLY A O 1
ATOM 2542 N N . ALA A 1 312 ? -12.538 5.590 32.949 1.00 81.81 312 ALA A N 1
ATOM 2543 C CA . ALA A 1 312 ? -11.215 6.079 33.334 1.00 81.81 312 ALA A CA 1
ATOM 2544 C C . ALA A 1 312 ? -10.169 4.976 33.566 1.00 81.81 312 ALA A C 1
ATOM 2546 O O . ALA A 1 312 ? -8.989 5.217 33.337 1.00 81.81 312 ALA A O 1
ATOM 2547 N N . GLU A 1 313 ? -10.571 3.782 34.003 1.00 78.75 313 GLU A N 1
ATOM 2548 C CA . GLU A 1 313 ? -9.628 2.701 34.322 1.00 78.75 313 GLU A CA 1
ATOM 2549 C C . GLU A 1 313 ? -8.968 2.106 33.069 1.00 78.75 313 GLU A C 1
ATOM 2551 O O . GLU A 1 313 ? -7.754 1.911 33.055 1.00 78.75 313 GLU A O 1
ATOM 2556 N N . LEU A 1 314 ? -9.724 1.916 31.981 1.00 77.56 314 LEU A N 1
ATOM 2557 C CA . LEU A 1 314 ? -9.163 1.462 30.701 1.00 77.56 314 LEU A CA 1
ATOM 2558 C C . LEU A 1 314 ? -8.218 2.511 30.099 1.00 77.56 314 LEU A C 1
ATOM 2560 O O . LEU A 1 314 ? -7.112 2.180 29.677 1.00 77.56 314 LEU A O 1
ATOM 2564 N N . ALA A 1 315 ? -8.611 3.785 30.148 1.00 82.75 315 ALA A N 1
ATOM 2565 C CA . ALA A 1 315 ? -7.779 4.902 29.703 1.00 82.75 315 ALA A CA 1
ATOM 2566 C C . ALA A 1 315 ? -6.458 5.014 30.492 1.00 82.75 315 ALA A C 1
ATOM 2568 O O . ALA A 1 315 ? -5.402 5.224 29.900 1.00 82.75 315 ALA A O 1
ATOM 2569 N N . LYS A 1 316 ? -6.495 4.834 31.821 1.00 84.19 316 LYS A N 1
ATOM 2570 C CA . LYS A 1 316 ? -5.292 4.821 32.674 1.00 84.19 316 LYS A CA 1
ATOM 2571 C C . LYS A 1 316 ? -4.358 3.666 32.335 1.00 84.19 316 LYS A C 1
ATOM 2573 O O . LYS A 1 316 ? -3.152 3.877 32.259 1.00 84.19 316 LYS A O 1
ATOM 2578 N N . SER A 1 317 ? -4.909 2.467 32.132 1.00 83.12 317 SER A N 1
ATOM 2579 C CA . SER A 1 317 ? -4.114 1.289 31.774 1.00 83.12 317 SER A CA 1
ATOM 2580 C C . SER A 1 317 ? -3.352 1.505 30.469 1.00 83.12 317 SER A C 1
ATOM 2582 O O . SER A 1 317 ? -2.192 1.119 30.378 1.00 83.12 317 SER A O 1
ATOM 2584 N N . PHE A 1 318 ? -3.984 2.128 29.471 1.00 83.56 318 PHE A N 1
ATOM 2585 C CA . PHE A 1 318 ? -3.329 2.402 28.195 1.00 83.56 318 PHE A CA 1
ATOM 2586 C C . PHE A 1 318 ? -2.325 3.559 28.279 1.00 83.56 318 PHE A C 1
ATOM 2588 O O . PHE A 1 318 ? -1.264 3.500 27.659 1.00 83.56 318 PHE A O 1
ATOM 2595 N N . LEU A 1 319 ? -2.606 4.590 29.084 1.00 85.44 319 LEU A N 1
ATOM 2596 C CA . LEU A 1 319 ? -1.658 5.684 29.305 1.00 85.44 319 LEU A CA 1
ATOM 2597 C C . LEU A 1 319 ? -0.317 5.165 29.847 1.00 85.44 319 LEU A C 1
ATOM 2599 O O . LEU A 1 319 ? 0.718 5.563 29.331 1.00 85.44 319 LEU A O 1
ATOM 2603 N N . GLN A 1 320 ? -0.321 4.216 30.791 1.00 83.94 320 GLN A N 1
ATOM 2604 C CA . GLN A 1 320 ? 0.917 3.618 31.324 1.00 83.94 320 GLN A CA 1
ATOM 2605 C C . GLN A 1 320 ? 1.809 3.006 30.232 1.00 83.94 320 GLN A C 1
ATOM 2607 O O . GLN A 1 320 ? 3.031 3.041 30.339 1.00 83.94 320 GLN A O 1
ATOM 2612 N N . THR A 1 321 ? 1.208 2.450 29.177 1.00 83.81 321 THR A N 1
ATOM 2613 C CA . THR A 1 321 ? 1.944 1.913 28.023 1.00 83.81 321 THR A CA 1
ATOM 2614 C C . THR A 1 321 ? 2.343 2.983 27.006 1.00 83.81 321 THR A C 1
ATOM 2616 O O . THR A 1 321 ? 3.370 2.835 26.350 1.00 83.81 321 THR A O 1
ATOM 2619 N N . ALA A 1 322 ? 1.562 4.056 26.876 1.00 84.50 322 ALA A N 1
ATOM 2620 C CA . ALA A 1 322 ? 1.768 5.105 25.877 1.00 84.50 322 ALA A CA 1
ATOM 2621 C C . ALA A 1 322 ? 2.636 6.283 26.367 1.00 84.50 322 ALA A C 1
ATOM 2623 O O . ALA A 1 322 ? 3.123 7.058 25.547 1.00 84.50 322 ALA A O 1
ATOM 2624 N N . GLU A 1 323 ? 2.870 6.411 27.679 1.00 83.38 323 GLU A N 1
ATOM 2625 C CA . GLU A 1 323 ? 3.598 7.526 28.311 1.00 83.38 323 GLU A CA 1
ATOM 2626 C C . GLU A 1 323 ? 4.948 7.829 27.648 1.00 83.38 323 GLU A C 1
ATOM 2628 O O . GLU A 1 323 ? 5.288 8.993 27.453 1.00 83.38 323 GLU A O 1
ATOM 2633 N N . SER A 1 324 ? 5.697 6.800 27.236 1.00 84.38 324 SER A N 1
ATOM 2634 C CA . SER A 1 324 ? 7.014 6.974 26.604 1.00 84.38 324 SER A CA 1
ATOM 2635 C C . SER A 1 324 ? 6.982 7.643 25.223 1.00 84.38 324 SER A C 1
ATOM 2637 O O . SER A 1 324 ? 8.025 8.070 24.731 1.00 84.38 324 SER A O 1
ATOM 2639 N N . TYR A 1 325 ? 5.802 7.737 24.609 1.00 84.00 325 TYR A N 1
ATOM 2640 C CA . TYR A 1 325 ? 5.587 8.283 23.267 1.00 84.00 325 TYR A CA 1
ATOM 2641 C C . TYR A 1 325 ? 4.827 9.616 23.287 1.00 84.00 325 TYR A C 1
ATOM 2643 O O . TYR A 1 325 ? 4.549 10.183 22.234 1.00 84.00 325 TYR A O 1
ATOM 2651 N N . MET A 1 326 ? 4.483 10.130 24.471 1.00 85.81 326 MET A N 1
ATOM 2652 C CA . MET A 1 326 ? 3.671 11.335 24.641 1.00 85.81 326 MET A CA 1
ATOM 2653 C C . MET A 1 326 ? 4.473 12.474 25.273 1.00 85.81 326 MET A C 1
ATOM 2655 O O . MET A 1 326 ? 5.385 12.267 26.070 1.00 85.81 326 MET A O 1
ATOM 2659 N N . SER A 1 327 ? 4.105 13.711 24.944 1.00 86.81 327 SER A N 1
ATOM 2660 C CA . SER A 1 327 ? 4.640 14.898 25.615 1.00 86.81 327 SER A CA 1
ATOM 2661 C C . SER A 1 327 ? 4.030 15.088 27.007 1.00 86.81 327 SER A C 1
ATOM 2663 O O . SER A 1 327 ? 2.878 14.724 27.253 1.00 86.81 327 SER A O 1
ATOM 2665 N N . GLU A 1 328 ? 4.757 15.759 27.906 1.00 85.94 328 GLU A N 1
ATOM 2666 C CA . GLU A 1 328 ? 4.260 16.097 29.252 1.00 85.94 328 GLU A CA 1
ATOM 2667 C C . GLU A 1 328 ? 2.930 16.870 29.210 1.00 85.94 328 GLU A C 1
ATOM 2669 O O . GLU A 1 328 ? 2.056 16.665 30.053 1.00 85.94 328 GLU A O 1
ATOM 2674 N N . ALA A 1 329 ? 2.741 17.722 28.196 1.00 86.19 329 ALA A N 1
ATOM 2675 C CA . ALA A 1 329 ? 1.509 18.477 27.997 1.00 86.19 329 ALA A CA 1
ATOM 2676 C C . ALA A 1 329 ? 0.320 17.576 27.618 1.00 86.19 329 ALA A C 1
ATOM 2678 O O . ALA A 1 329 ? -0.770 17.751 28.164 1.00 86.19 329 ALA A O 1
ATOM 2679 N N . GLN A 1 330 ? 0.524 16.600 26.723 1.00 87.56 330 GLN A N 1
ATOM 2680 C CA . GLN A 1 330 ? -0.506 15.622 26.344 1.00 87.56 330 GLN A CA 1
ATOM 2681 C C . GLN A 1 330 ? -0.875 14.726 27.530 1.00 87.56 330 GLN A C 1
ATOM 2683 O O . GLN A 1 330 ? -2.059 14.507 27.788 1.00 87.56 330 GLN A O 1
ATOM 2688 N N . ILE A 1 331 ? 0.122 14.269 28.295 1.00 85.25 331 ILE A N 1
ATOM 2689 C CA . ILE A 1 331 ? -0.102 13.482 29.513 1.00 85.25 331 ILE A CA 1
ATOM 2690 C C . ILE A 1 331 ? -0.947 14.301 30.494 1.00 85.25 331 ILE A C 1
ATOM 2692 O O . ILE A 1 331 ? -2.027 13.864 30.885 1.00 85.25 331 ILE A O 1
ATOM 2696 N N . ALA A 1 332 ? -0.531 15.527 30.827 1.00 86.19 332 ALA A N 1
ATOM 2697 C CA . ALA A 1 332 ? -1.276 16.391 31.741 1.00 86.19 332 ALA A CA 1
ATOM 2698 C C . ALA A 1 332 ? -2.716 16.659 31.262 1.00 86.19 332 ALA A C 1
ATOM 2700 O O . ALA A 1 332 ? -3.645 16.651 32.071 1.00 86.19 332 ALA A O 1
ATOM 2701 N N . PHE A 1 333 ? -2.917 16.863 29.957 1.00 87.25 333 PHE A N 1
ATOM 2702 C CA . PHE A 1 333 ? -4.238 17.060 29.358 1.00 87.25 333 PHE A CA 1
ATOM 2703 C C . PHE A 1 333 ? -5.156 15.848 29.563 1.00 87.25 333 PHE A C 1
ATOM 2705 O O . PHE A 1 333 ? -6.281 15.996 30.043 1.00 87.25 333 PHE A O 1
ATOM 2712 N N . VAL A 1 334 ? -4.671 14.642 29.268 1.00 85.75 334 VAL A N 1
ATOM 2713 C CA . VAL A 1 334 ? -5.449 13.406 29.424 1.00 85.75 334 VAL A CA 1
ATOM 2714 C C . VAL A 1 334 ? -5.747 13.113 30.899 1.00 85.75 334 VAL A C 1
ATOM 2716 O O . VAL A 1 334 ? -6.860 12.713 31.242 1.00 85.75 334 VAL A O 1
ATOM 2719 N N . GLN A 1 335 ? -4.798 13.376 31.800 1.00 84.50 335 GLN A N 1
ATOM 2720 C CA . GLN A 1 335 ? -4.978 13.168 33.241 1.00 84.50 335 GLN A CA 1
ATOM 2721 C C . GLN A 1 335 ? -6.073 14.064 33.846 1.00 84.50 335 GLN A C 1
ATOM 2723 O O . GLN A 1 335 ? -6.771 13.652 34.777 1.00 84.50 335 GLN A O 1
ATOM 2728 N N . GLN A 1 336 ? -6.291 15.268 33.298 1.00 83.62 336 GLN A N 1
ATOM 2729 C CA . GLN A 1 336 ? -7.378 16.156 33.735 1.00 83.62 336 GLN A CA 1
ATOM 2730 C C . GLN A 1 336 ? -8.774 15.546 33.522 1.00 83.62 336 GLN A C 1
ATOM 2732 O O . GLN A 1 336 ? -9.714 15.902 34.239 1.00 83.62 336 GLN A O 1
ATOM 2737 N N . LEU A 1 337 ? -8.925 14.602 32.588 1.00 76.19 337 LEU A N 1
ATOM 2738 C CA . LEU A 1 337 ? -10.201 13.932 32.307 1.00 76.19 337 LEU A CA 1
ATOM 2739 C C . LEU A 1 337 ? -10.652 13.030 33.458 1.00 76.19 337 LEU A C 1
ATOM 2741 O O . LEU A 1 337 ? -11.848 12.823 33.652 1.00 76.19 337 LEU A O 1
ATOM 2745 N N . TRP A 1 338 ? -9.723 12.539 34.280 1.00 76.69 338 TRP A N 1
ATOM 2746 C CA . TRP A 1 338 ? -10.052 11.692 35.428 1.00 76.69 338 TRP A CA 1
ATOM 2747 C C . TRP A 1 338 ? -10.725 12.456 36.574 1.00 76.69 338 TRP A C 1
ATOM 2749 O O . TRP A 1 338 ? -11.370 11.842 37.421 1.00 76.69 338 TRP A O 1
ATOM 2759 N N . GLY A 1 339 ? -10.575 13.785 36.611 1.00 61.34 339 GLY A N 1
ATOM 2760 C CA . GLY A 1 339 ? -11.167 14.655 37.631 1.00 61.34 339 GLY A CA 1
ATOM 2761 C C . GLY A 1 339 ? -12.579 15.152 37.305 1.00 61.34 339 GLY A C 1
ATOM 2762 O O . GLY A 1 339 ? -13.246 15.692 38.188 1.00 61.34 339 GLY A O 1
ATOM 2763 N N . ARG A 1 340 ? -13.050 14.983 36.062 1.00 60.31 340 ARG A N 1
ATOM 2764 C CA . ARG A 1 340 ? -14.412 15.348 35.649 1.00 60.31 340 ARG A CA 1
ATOM 2765 C C . ARG A 1 340 ? -15.358 14.201 36.019 1.00 60.31 340 ARG A C 1
ATOM 2767 O O . ARG A 1 340 ? -15.423 13.204 35.308 1.00 60.31 340 ARG A O 1
ATOM 2774 N N . LYS A 1 341 ? -16.000 14.321 37.183 1.00 44.66 341 LYS A N 1
ATOM 2775 C CA . LYS A 1 341 ? -17.085 13.438 37.638 1.00 44.66 341 LYS A CA 1
ATOM 2776 C C . LYS A 1 341 ? -18.422 13.832 37.036 1.00 44.66 341 LYS A C 1
ATOM 2778 O O . LYS A 1 341 ? -18.668 15.056 36.950 1.00 44.66 341 LYS A O 1
#

Sequence (341 aa):
PRWCEFLSLNWPIVIPDMEAIKDTYPDEYQFFQHYGVKSVLAAPFSKRINQGYIAVDDPTRFQDDPTFLFIISYAVVVELNEIKLSQSIAAAQRASKYSDRDVYVNCLGDLEIRNAKGTLTEEDISSDLCLNLFALIITNMKRALKIERLAEALWPGDVMDNPYRSVSNIAYRLRRILSIIDLEDLIIGRHGTFVINPEYNVYTDFDRFEDNCRRMEAEANPKAQSELYQGAVELYRGDLFSKISYQHWLMPKTAYYHNVFLRIIKCYIERKMEQGDYCAAHRAVVDAMSLDPYDSELNTDMILIMYHRGGAELAKSFLQTAESYMSEAQIAFVQQLWGRK

Radius of gyration: 26.4 Å; chains: 1; bounding box: 60×55×64 Å

Foldseek 3Di:
DVQVVCQVVQHKDAFLALVVCCVPPVVVSVVCVVVVFGIKTWGWDDDDPDTDIDMDTPDPPPRPPCPVVVVVNVVVVVVVVVVVVVVVVVVVVVLVPFDQQEWEWAFLPWTWIDHNQGIDTVVLVVDPLLVQLVLQQVVQQVHFDALVVNQCLSPPPDDDPDSLVVVVVSLQVNLVSCVSRPCSQQWDDDPSGIHGDPSHHYHYLVVLLVVLLVVLVVDPDPVVNVVSLVSNLVSNPAFRNVVCCVRPVNVVVRVVSLVSNVVSLLVVLVVCVVVVVLVVSLVSLVSNCVHVVLAQSSLLSNLVSCCSPPNDVSSVVSCVVNVVSYDPVSNVVSVVSNVPD

Secondary structure (DSSP, 8-state):
-HHHHHHHTT--EEES-GGGGTTT-HHHHHHHHHTT---EEEEEEEETTEEEEEEEES-SS-TT-THHHHHHHHHHHHHHHHHHHHHHHHHHHHHTT--TTEEEEE-BBS-EEE-SS-EEETTT---HHHHHHHHHHHTTTTSPPPHHHHHHHHSTT---S-HHHHHHHHHHHHHHHHGGGT-TTSEEEETTEEEE-TTSEEEEHHHHHHHHHHHHHH---HHHHHHHHHHHHHH--SSBTGGGTT-TTTHHHHHHHHHHHHHHHHHHHHHHHHTT-HHHHHHHHHHHHHH-TT-HHHHHHHHHHHHHHH-HHHHHHHHHHHGGGS-HHHHHHHHHGGG--

Organism: NCBI:txid3064195

InterPro domains:
  IPR005158 Bacterial transcriptional activator domain [PF03704] (204-317)
  IPR005158 Bacterial transcriptional activator domain [SM01043] (204-338)
  IPR011990 Tetratricopeptide-like helical domain superfamily [G3DSA:1.25.40.10] (203-329)
  IPR011990 Tetratricopeptide-like helical domain superfamily [SSF48452] (226-328)
  IPR016032 Signal transduction response regulator, C-terminal effector [SSF46894] (108-187)
  IPR036388 Winged helix-like DNA-binding domain superfamily [G3DSA:1.10.10.10] (94-197)
  IPR051677 AfsR/DnrI/RedD regulatory protein [PTHR35807] (99-322)